Protein AF-0000000074542570 (afdb_homodimer)

Secondary structure (DSSP, 8-state):
-------------------GGGGGGGGGGGGGGGGHHHHHHHHHHHHHHHHHHHHHHHTTTPPB-TT-EETTEE-HHHHHHHHHHTTT----SSHHHHTTSSEE--GGG--TT-EEEE-SSTT--S--EEEEEEEEEETTEEEEEEEETTTEEEEEETTSHHHHHHEEEEEE--/---------------------GGGGGGGGGGGTTSSHHHHHHHHHHHHHHHHHHHHHHTTTPPB-TT-EETTEE-HHHHHHHHHHTTT-PPPSSHHHHTTSSEE--GGG--TT-EEEE-SSTT--S--EEEEEEEEEETTEEEEEEEETTTEEEEEETTSHHHHHHEEEEEE--

Solvent-accessible surface area (backbone atoms only — not comparable to full-atom values): 19676 Å² total; per-residue (Å²): 134,87,83,80,89,71,81,84,89,85,74,92,81,81,84,76,76,86,73,79,79,78,69,78,70,68,71,68,66,68,67,63,66,64,64,64,58,60,62,53,58,57,54,50,42,51,51,50,21,49,54,28,42,52,48,48,58,71,42,48,68,25,39,44,27,89,89,19,77,48,77,89,14,19,22,26,27,32,48,51,33,58,22,37,43,75,72,75,39,88,59,55,70,45,36,54,58,41,71,66,44,65,42,83,46,58,78,89,66,65,46,51,51,23,35,38,32,20,26,92,40,71,86,50,82,57,54,73,38,33,32,37,26,58,41,64,80,48,95,72,44,33,31,26,36,31,35,35,82,65,62,4,21,41,77,43,63,44,66,35,73,48,51,45,51,19,53,70,50,34,28,36,76,113,134,90,70,84,80,84,90,79,81,80,85,77,92,70,87,75,77,84,75,75,79,78,71,76,70,70,68,70,65,68,64,65,70,62,62,66,60,62,64,54,58,57,54,51,40,50,52,50,22,49,53,28,42,52,49,49,60,71,42,50,67,24,40,44,26,90,88,19,76,47,75,90,14,18,21,26,28,30,49,52,34,56,22,38,43,76,71,74,39,86,59,55,69,44,37,54,58,41,72,66,44,67,41,84,46,58,80,90,66,65,47,54,52,23,34,39,32,20,26,91,39,71,85,52,83,55,54,73,40,33,31,36,28,58,42,64,80,48,95,72,44,32,31,26,36,32,34,36,83,66,62,5,22,43,78,43,63,44,65,35,74,47,51,46,50,18,53,71,53,34,27,35,76,115

InterPro domains:
  IPR000064 Endopeptidase, NLPC/P60 domain [PF00877] (61-172)
  IPR000064 Endopeptidase, NLPC/P60 domain [PS51935] (46-174)
  IPR038765 Papain-like cysteine peptidase superfamily [SSF54001] (46-173)
  IPR051202 Peptidase C40 [PTHR47053] (28-174)

pLDDT: mean 81.94, std 27.48, range [24.44, 98.94]

Structure (mmCIF, N/CA/C/O backbone):
data_AF-0000000074542570-model_v1
#
loop_
_entity.id
_entity.type
_entity.pdbx_description
1 polymer Lipoprotein
#
loop_
_atom_site.group_PDB
_atom_site.id
_atom_site.type_symbol
_atom_site.label_atom_id
_atom_site.label_alt_id
_atom_site.label_comp_id
_atom_site.label_asym_id
_atom_site.label_entity_id
_atom_site.label_seq_id
_atom_site.pdbx_PDB_ins_code
_atom_site.Cartn_x
_atom_site.Cartn_y
_atom_site.Cartn_z
_atom_site.occupancy
_atom_site.B_iso_or_equiv
_atom_site.auth_seq_id
_atom_site.auth_comp_id
_atom_site.auth_asym_id
_atom_site.auth_atom_id
_atom_site.pdbx_PDB_model_num
ATOM 1 N N . MET A 1 1 ? 6.461 -130.875 15.969 1 24.83 1 MET A N 1
ATOM 2 C CA . MET A 1 1 ? 7.051 -129.875 16.906 1 24.83 1 MET A CA 1
ATOM 3 C C . MET A 1 1 ? 6.512 -128.5 16.672 1 24.83 1 MET A C 1
ATOM 5 O O . MET A 1 1 ? 6.434 -127.688 17.594 1 24.83 1 MET A O 1
ATOM 9 N N . ARG A 1 2 ? 6.617 -128 15.469 1 29.3 2 ARG A N 1
ATOM 10 C CA . ARG A 1 2 ? 6.898 -126.625 15.227 1 29.3 2 ARG A CA 1
ATOM 11 C C . ARG A 1 2 ? 5.715 -125.75 15.641 1 29.3 2 ARG A C 1
ATOM 13 O O . ARG A 1 2 ? 4.57 -126 15.289 1 29.3 2 ARG A O 1
ATOM 20 N N . TYR A 1 3 ? 6.109 -124.625 16.328 1 28.72 3 TYR A N 1
ATOM 21 C CA . TYR A 1 3 ? 5.73 -123.438 17.125 1 28.72 3 TYR A CA 1
ATOM 22 C C . TYR A 1 3 ? 4.691 -122.625 16.406 1 28.72 3 TYR A C 1
ATOM 24 O O . TYR A 1 3 ? 4.574 -122.688 15.172 1 28.72 3 TYR A O 1
ATOM 32 N N . SER A 1 4 ? 3.934 -121.812 17.188 1 34.59 4 SER A N 1
ATOM 33 C CA . SER A 1 4 ? 2.906 -120.812 17.578 1 34.59 4 SER A CA 1
ATOM 34 C C . SER A 1 4 ? 3.115 -119.5 16.875 1 34.59 4 SER A C 1
ATOM 36 O O . SER A 1 4 ? 4.133 -118.812 17.094 1 34.59 4 SER A O 1
ATOM 38 N N . ARG A 1 5 ? 2.938 -119.375 15.578 1 34.75 5 ARG A N 1
ATOM 39 C CA . ARG A 1 5 ? 2.967 -118.188 14.734 1 34.75 5 ARG A CA 1
ATOM 40 C C . ARG A 1 5 ? 2.227 -117 15.398 1 34.75 5 ARG A C 1
ATOM 42 O O . ARG A 1 5 ? 1.021 -116.812 15.203 1 34.75 5 ARG A O 1
ATOM 49 N N . LEU A 1 6 ? 2.572 -116.812 16.734 1 28.11 6 LEU A N 1
ATOM 50 C CA . LEU A 1 6 ? 1.8 -115.812 17.531 1 28.11 6 LEU A CA 1
ATOM 51 C C . LEU A 1 6 ? 1.72 -114.5 16.812 1 28.11 6 LEU A C 1
ATOM 53 O O . LEU A 1 6 ? 0.628 -113.938 16.625 1 28.11 6 LEU A O 1
ATOM 57 N N . ALA A 1 7 ? 2.486 -113.312 17.344 1 24.44 7 ALA A N 1
ATOM 58 C CA . ALA A 1 7 ? 2.02 -112.125 18.109 1 24.44 7 ALA A CA 1
ATOM 59 C C . ALA A 1 7 ? 1.922 -110.938 17.234 1 24.44 7 ALA A C 1
ATOM 61 O O . ALA A 1 7 ? 0.958 -110.125 17.344 1 24.44 7 ALA A O 1
ATOM 62 N N . ILE A 1 8 ? 3.01 -110.375 16.516 1 25.91 8 ILE A N 1
ATOM 63 C CA . ILE A 1 8 ? 3.477 -109.125 16.969 1 25.91 8 ILE A CA 1
ATOM 64 C C . ILE A 1 8 ? 2.508 -108 16.5 1 25.91 8 ILE A C 1
ATOM 66 O O . ILE A 1 8 ? 2.012 -107.25 17.312 1 25.91 8 ILE A O 1
ATOM 70 N N . LEU A 1 9 ? 3.02 -106.875 15.727 1 25.09 9 LEU A N 1
ATOM 71 C CA . LEU A 1 9 ? 3.336 -105.5 16.078 1 25.09 9 LEU A CA 1
ATOM 72 C C . LEU A 1 9 ? 2.193 -104.562 15.68 1 25.09 9 LEU A C 1
ATOM 74 O O . LEU A 1 9 ? 1.549 -104.75 14.648 1 25.09 9 LEU A O 1
ATOM 78 N N . PHE A 1 10 ? 2.119 -103.25 16.375 1 25.06 10 PHE A N 1
ATOM 79 C CA . PHE A 1 10 ? 1.421 -102.188 17.016 1 25.06 10 PHE A CA 1
ATOM 80 C C . PHE A 1 10 ? 0.895 -101.188 15.984 1 25.06 10 PHE A C 1
ATOM 82 O O . PHE A 1 10 ? 1.071 -101.375 14.781 1 25.06 10 PHE A O 1
ATOM 89 N N . LEU A 1 11 ? 1.344 -99.812 15.992 1 26.08 11 LEU A N 1
ATOM 90 C CA . LEU A 1 11 ? 0.843 -98.5 16.5 1 26.08 11 LEU A CA 1
ATOM 91 C C . LEU A 1 11 ? 0.553 -97.562 15.359 1 26.08 11 LEU A C 1
ATOM 93 O O . LEU A 1 11 ? 0.729 -96.375 15.5 1 26.08 11 LEU A O 1
ATOM 97 N N . PHE A 1 12 ? 0.513 -97.75 14.047 1 31.52 12 PHE A N 1
ATOM 98 C CA . PHE A 1 12 ? 0.724 -96.625 13.188 1 31.52 12 PHE A CA 1
ATOM 99 C C . PHE A 1 12 ? -0.423 -95.625 13.328 1 31.52 12 PHE A C 1
ATOM 101 O O . PHE A 1 12 ? -1.547 -95.875 12.898 1 31.52 12 PHE A O 1
ATOM 108 N N . VAL A 1 13 ? -0.367 -94.625 14.414 1 29.45 13 VAL A N 1
ATOM 109 C CA . VAL A 1 13 ? -1.244 -93.625 14.945 1 29.45 13 VAL A CA 1
ATOM 110 C C . VAL A 1 13 ? -1.603 -92.625 13.844 1 29.45 13 VAL A C 1
ATOM 112 O O . VAL A 1 13 ? -0.92 -92.562 12.812 1 29.45 13 VAL A O 1
ATOM 115 N N . GLY A 1 14 ? -2.246 -91.25 14.203 1 27.89 14 GLY A N 1
ATOM 116 C CA . GLY A 1 14 ? -3.363 -90.375 14.203 1 27.89 14 GLY A CA 1
ATOM 117 C C . GLY A 1 14 ? -3.098 -89.125 13.383 1 27.89 14 GLY A C 1
ATOM 118 O O . GLY A 1 14 ? -3.918 -88.188 13.359 1 27.89 14 GLY A O 1
ATOM 119 N N . LEU A 1 15 ? -1.928 -88.688 12.82 1 31.27 15 LEU A N 1
ATOM 120 C CA . LEU A 1 15 ? -1.595 -87.25 12.891 1 31.27 15 LEU A CA 1
ATOM 121 C C . LEU A 1 15 ? -2.352 -86.5 11.828 1 31.27 15 LEU A C 1
ATOM 123 O O . LEU A 1 15 ? -1.771 -86.062 10.812 1 31.27 15 LEU A O 1
ATOM 127 N N . LEU A 1 16 ? -3.412 -86.75 11.195 1 31.08 16 LEU A N 1
ATOM 128 C CA . LEU A 1 16 ? -3.756 -86.062 9.977 1 31.08 16 LEU A CA 1
ATOM 129 C C . LEU A 1 16 ? -4.254 -84.625 10.289 1 31.08 16 LEU A C 1
ATOM 131 O O . LEU A 1 16 ? -4.82 -83.938 9.422 1 31.08 16 LEU A O 1
ATOM 135 N N . LEU A 1 17 ? -4.309 -84.125 11.602 1 29.36 17 LEU A N 1
ATOM 136 C CA . LEU A 1 17 ? -5.363 -83.125 11.734 1 29.36 17 LEU A CA 1
ATOM 137 C C . LEU A 1 17 ? -5.02 -81.812 10.961 1 29.36 17 LEU A C 1
ATOM 139 O O . LEU A 1 17 ? -5.836 -81.312 10.188 1 29.36 17 LEU A O 1
ATOM 143 N N . SER A 1 18 ? -4.398 -80.688 11.547 1 32.28 18 SER A N 1
ATOM 144 C CA . SER A 1 18 ? -4.938 -79.375 11.883 1 32.28 18 SER A CA 1
ATOM 145 C C . SER A 1 18 ? -4.488 -78.312 10.875 1 32.28 18 SER A C 1
ATOM 147 O O . SER A 1 18 ? -3.514 -77.625 11.117 1 32.28 18 SER A O 1
ATOM 149 N N . CYS A 1 19 ? -4.207 -78.438 9.578 1 29.3 19 CYS A N 1
ATOM 150 C CA . CYS A 1 19 ? -3.402 -77.375 8.93 1 29.3 19 CYS A CA 1
ATOM 151 C C . CYS A 1 19 ? -4.191 -76.125 8.773 1 29.3 19 CYS A C 1
ATOM 153 O O . CYS A 1 19 ? -3.611 -75.062 8.508 1 29.3 19 CYS A O 1
ATOM 155 N N . ARG A 1 20 ? -5.469 -75.938 8.531 1 30.06 20 ARG A N 1
ATOM 156 C CA . ARG A 1 20 ? -5.793 -75 7.457 1 30.06 20 ARG A CA 1
ATOM 157 C C . ARG A 1 20 ? -5.844 -73.562 7.965 1 30.06 20 ARG A C 1
ATOM 159 O O . ARG A 1 20 ? -6.172 -72.688 7.211 1 30.06 20 ARG A O 1
ATOM 166 N N . SER A 1 21 ? -5.82 -73.188 9.258 1 31.92 21 SER A N 1
ATOM 167 C CA . SER A 1 21 ? -6.508 -71.938 9.57 1 31.92 21 SER A CA 1
ATOM 168 C C . SER A 1 21 ? -5.656 -70.75 9.195 1 31.92 21 SER A C 1
ATOM 170 O O . SER A 1 21 ? -5.984 -69.562 9.555 1 31.92 21 SER A O 1
ATOM 172 N N . ALA A 1 22 ? -4.512 -70.625 8.617 1 27.44 22 ALA A N 1
ATOM 173 C CA . ALA A 1 22 ? -3.688 -69.438 8.859 1 27.44 22 ALA A CA 1
ATOM 174 C C . ALA A 1 22 ? -4.137 -68.25 7.988 1 27.44 22 ALA A C 1
ATOM 176 O O . ALA A 1 22 ? -3.455 -67.25 7.914 1 27.44 22 ALA A O 1
ATOM 177 N N . LYS A 1 23 ? -5.277 -68.25 7.266 1 28.47 23 LYS A N 1
ATOM 178 C CA . LYS A 1 23 ? -5.277 -67.312 6.176 1 28.47 23 LYS A CA 1
ATOM 179 C C . LYS A 1 23 ? -5.211 -65.875 6.715 1 28.47 23 LYS A C 1
ATOM 181 O O . LYS A 1 23 ? -4.488 -65 6.18 1 28.47 23 LYS A O 1
ATOM 186 N N . GLN A 1 24 ? -6.18 -65.375 7.344 1 30.94 24 GLN A N 1
ATOM 187 C CA . GLN A 1 24 ? -6.707 -64.062 6.949 1 30.94 24 GLN A CA 1
ATOM 188 C C . GLN A 1 24 ? -5.922 -62.969 7.605 1 30.94 24 GLN A C 1
ATOM 190 O O . GLN A 1 24 ? -6.379 -61.812 7.637 1 30.94 24 GLN A O 1
ATOM 195 N N . LYS A 1 25 ? -4.93 -63.188 8.406 1 30.67 25 LYS A N 1
ATOM 196 C CA . LYS A 1 25 ? -4.566 -62 9.195 1 30.67 25 LYS A CA 1
ATOM 197 C C . LYS A 1 25 ? -3.82 -60.969 8.344 1 30.67 25 LYS A C 1
ATOM 199 O O . LYS A 1 25 ? -3.348 -59.969 8.852 1 30.67 25 LYS A O 1
ATOM 204 N N . ARG A 1 26 ? -3.455 -61.25 7.121 1 31.75 26 ARG A N 1
ATOM 205 C CA . ARG A 1 26 ? -2.418 -60.344 6.625 1 31.75 26 ARG A CA 1
ATOM 206 C C . ARG A 1 26 ? -2.975 -58.938 6.387 1 31.75 26 ARG A C 1
ATOM 208 O O . ARG A 1 26 ? -2.215 -58 6.164 1 31.75 26 ARG A O 1
ATOM 215 N N . ALA A 1 27 ? -4.281 -58.688 6.316 1 34.78 27 ALA A N 1
ATOM 216 C CA . ALA A 1 27 ? -4.656 -57.438 5.645 1 34.78 27 ALA A CA 1
ATOM 217 C C . ALA A 1 27 ? -4.418 -56.25 6.551 1 34.78 27 ALA A C 1
ATOM 219 O O . ALA A 1 27 ? -4.484 -55.094 6.098 1 34.78 27 ALA A O 1
ATOM 220 N N . LYS A 1 28 ? -4.262 -56.469 7.824 1 35.06 28 LYS A N 1
ATOM 221 C CA . LYS A 1 28 ? -4.41 -55.25 8.586 1 35.06 28 LYS A CA 1
ATOM 222 C C . LYS A 1 28 ? -3.133 -54.406 8.531 1 35.06 28 LYS A C 1
ATOM 224 O O . LYS A 1 28 ? -3.09 -53.281 9.055 1 35.06 28 LYS A O 1
ATOM 229 N N . GLU A 1 29 ? -2.029 -55.062 8.172 1 33.38 29 GLU A N 1
ATOM 230 C CA . GLU A 1 29 ? -0.875 -54.219 8.531 1 33.38 29 GLU A CA 1
ATOM 231 C C . GLU A 1 29 ? -0.716 -53.062 7.57 1 33.38 29 GLU A C 1
ATOM 233 O O . GLU A 1 29 ? 0.019 -52.094 7.859 1 33.38 29 GLU A O 1
ATOM 238 N N . ASN A 1 30 ? -1.273 -53.219 6.375 1 33.16 30 ASN A N 1
ATOM 239 C CA . ASN A 1 30 ? -0.771 -52.219 5.426 1 33.16 30 ASN A CA 1
ATOM 240 C C . ASN A 1 30 ? -1.368 -50.844 5.688 1 33.16 30 ASN A C 1
ATOM 242 O O . ASN A 1 30 ? -1.052 -49.875 4.984 1 33.16 30 ASN A O 1
ATOM 246 N N . ASN A 1 31 ? -2.469 -50.781 6.469 1 36.09 31 ASN A N 1
ATOM 247 C CA . ASN A 1 31 ? -3.094 -49.469 6.434 1 36.09 31 ASN A CA 1
ATOM 248 C C . ASN A 1 31 ? -2.311 -48.469 7.262 1 36.09 31 ASN A C 1
ATOM 250 O O . ASN A 1 31 ? -2.734 -47.312 7.406 1 36.09 31 ASN A O 1
ATOM 254 N N . LYS A 1 32 ? -1.337 -48.938 8.086 1 36.47 32 LYS A N 1
ATOM 255 C CA . LYS A 1 32 ? -0.735 -47.906 8.93 1 36.47 32 LYS A CA 1
ATOM 256 C C . LYS A 1 32 ? 0.211 -47 8.133 1 36.47 32 LYS A C 1
ATOM 258 O O . LYS A 1 32 ? 0.717 -46.031 8.648 1 36.47 32 LYS A O 1
ATOM 263 N N . GLN A 1 33 ? 0.752 -47.562 7.031 1 38.91 33 GLN A N 1
ATOM 264 C CA . GLN A 1 33 ? 1.784 -46.688 6.457 1 38.91 33 GLN A CA 1
ATOM 265 C C . GLN A 1 33 ? 1.173 -45.438 5.824 1 38.91 33 GLN A C 1
ATOM 267 O O . GLN A 1 33 ? 1.896 -44.562 5.391 1 38.91 33 GLN A O 1
ATOM 272 N N . LEU A 1 34 ? -0.113 -45.469 5.566 1 38.34 34 LEU A N 1
ATOM 273 C CA . LEU A 1 34 ? -0.615 -44.344 4.797 1 38.34 34 LEU A CA 1
ATOM 274 C C . LEU A 1 34 ? -0.706 -43.094 5.672 1 38.34 34 LEU A C 1
ATOM 276 O O . LEU A 1 34 ? -0.952 -42 5.168 1 38.34 34 LEU A O 1
ATOM 280 N N . LYS A 1 35 ? -0.72 -43.281 6.938 1 40.94 35 LYS A N 1
ATOM 281 C CA . LYS A 1 35 ? -1.035 -42.062 7.691 1 40.94 35 LYS A CA 1
ATOM 282 C C . LYS A 1 35 ? 0.183 -41.156 7.797 1 40.94 35 LYS A C 1
ATOM 284 O O . LYS A 1 35 ? 0.074 -40.031 8.258 1 40.94 35 LYS A O 1
ATOM 289 N N . THR A 1 36 ? 1.409 -41.688 7.707 1 40.81 36 THR A N 1
ATOM 290 C CA . THR A 1 36 ? 2.516 -40.781 8.016 1 40.81 36 THR A CA 1
ATOM 291 C C . THR A 1 36 ? 2.826 -39.875 6.82 1 40.81 36 THR A C 1
ATOM 293 O O . THR A 1 36 ? 3.588 -38.938 6.945 1 40.81 36 THR A O 1
ATOM 296 N N . VAL A 1 37 ? 2.469 -40.281 5.559 1 40.06 37 VAL A N 1
ATOM 297 C CA . VAL A 1 37 ? 2.916 -39.469 4.422 1 40.06 37 VAL A CA 1
ATOM 298 C C . VAL A 1 37 ? 2.119 -38.188 4.359 1 40.06 37 VAL A C 1
ATOM 300 O O . VAL A 1 37 ? 2.484 -37.25 3.629 1 40.06 37 VAL A O 1
ATOM 303 N N . THR A 1 38 ? 0.878 -38.188 4.848 1 40.12 38 THR A N 1
ATOM 304 C CA . THR A 1 38 ? 0.097 -37 4.543 1 40.12 38 THR A CA 1
ATOM 305 C C . THR A 1 38 ? 0.593 -35.812 5.352 1 40.12 38 THR A C 1
ATOM 307 O O . THR A 1 38 ? 0.478 -34.656 4.91 1 40.12 38 THR A O 1
ATOM 310 N N . LYS A 1 39 ? 1.044 -36.094 6.539 1 46.06 39 LYS A N 1
ATOM 311 C CA . LYS A 1 39 ? 1.449 -34.938 7.363 1 46.06 39 LYS A CA 1
ATOM 312 C C . LYS A 1 39 ? 2.74 -34.312 6.844 1 46.06 39 LYS A C 1
ATOM 314 O O . LYS A 1 39 ? 2.982 -33.125 7.039 1 46.06 39 LYS A O 1
ATOM 319 N N . GLY A 1 40 ? 3.564 -35.031 6.18 1 44.69 40 GLY A N 1
ATOM 320 C CA . GLY A 1 40 ? 4.848 -34.562 5.676 1 44.69 40 GLY A CA 1
ATOM 321 C C . GLY A 1 40 ? 4.723 -33.562 4.543 1 44.69 40 GLY A C 1
ATOM 322 O O . GLY A 1 40 ? 5.5 -32.625 4.457 1 44.69 40 GLY A O 1
ATOM 323 N N . ASN A 1 41 ? 3.744 -33.781 3.551 1 51.62 41 ASN A N 1
ATOM 324 C CA . ASN A 1 41 ? 3.631 -32.938 2.369 1 51.62 41 ASN A CA 1
ATOM 325 C C . ASN A 1 41 ? 3.123 -31.531 2.725 1 51.62 41 ASN A C 1
ATOM 327 O O . ASN A 1 41 ? 3.545 -30.547 2.125 1 51.62 41 ASN A O 1
ATOM 331 N N . ASN A 1 42 ? 2.297 -31.422 3.852 1 61.72 42 ASN A N 1
ATOM 332 C CA . ASN A 1 42 ? 1.79 -30.109 4.242 1 61.72 42 ASN A CA 1
ATOM 333 C C . ASN A 1 42 ? 2.879 -29.25 4.891 1 61.72 42 ASN A C 1
ATOM 335 O O . ASN A 1 42 ? 2.965 -28.062 4.637 1 61.72 42 ASN A O 1
ATOM 339 N N . HIS A 1 43 ? 3.756 -29.891 5.684 1 69.44 43 HIS A N 1
ATOM 340 C CA . HIS A 1 43 ? 4.848 -29.156 6.324 1 69.44 43 HIS A CA 1
ATOM 341 C C . HIS A 1 43 ? 5.836 -28.641 5.289 1 69.44 43 HIS A C 1
ATOM 343 O O . HIS A 1 43 ? 6.309 -27.5 5.398 1 69.44 43 HIS A O 1
ATOM 349 N N . GLU A 1 44 ? 6.113 -29.484 4.285 1 73.88 44 GLU A N 1
ATOM 350 C CA . GLU A 1 44 ? 7.051 -29.078 3.244 1 73.88 44 GLU A CA 1
ATOM 351 C C . GLU A 1 44 ? 6.496 -27.906 2.432 1 73.88 44 GLU A C 1
ATOM 353 O O . GLU A 1 44 ? 7.23 -26.969 2.105 1 73.88 44 GLU A O 1
ATOM 358 N N . SER A 1 45 ? 5.25 -27.969 2.209 1 81.94 45 SER A N 1
ATOM 359 C CA . SER A 1 45 ? 4.617 -26.906 1.435 1 81.94 45 SER A CA 1
ATOM 360 C C . SER A 1 45 ? 4.629 -25.578 2.197 1 81.94 45 SER A C 1
ATOM 362 O O . SER A 1 45 ? 4.867 -24.531 1.611 1 81.94 45 SER A O 1
ATOM 364 N N . THR A 1 46 ? 4.531 -25.75 3.479 1 87.94 46 THR A N 1
ATOM 365 C CA . THR A 1 46 ? 4.543 -24.547 4.305 1 87.94 46 THR A CA 1
ATOM 366 C C . THR A 1 46 ? 5.945 -23.938 4.355 1 87.94 46 THR A C 1
ATOM 368 O O . THR A 1 46 ? 6.102 -22.719 4.301 1 87.94 46 THR A O 1
ATOM 371 N N . GLU A 1 47 ? 6.898 -24.812 4.352 1 92.69 47 GLU A N 1
ATOM 372 C CA . GLU A 1 47 ? 8.281 -24.328 4.371 1 92.69 47 GLU A CA 1
ATOM 373 C C . GLU A 1 47 ? 8.648 -23.656 3.053 1 92.69 47 GLU A C 1
ATOM 375 O O . GLU A 1 47 ? 9.305 -22.609 3.045 1 92.69 47 GLU A O 1
ATOM 380 N N . LYS A 1 48 ? 8.266 -24.281 1.973 1 96.69 48 LYS A N 1
ATOM 381 C CA . LYS A 1 48 ? 8.523 -23.688 0.667 1 96.69 48 LYS A CA 1
ATOM 382 C C . LYS A 1 48 ? 7.805 -22.344 0.523 1 96.69 48 LYS A C 1
ATOM 384 O O . LYS A 1 48 ? 8.375 -21.391 0.006 1 96.69 48 LYS A O 1
ATOM 389 N N . ALA A 1 49 ? 6.594 -22.281 1.007 1 98.25 49 ALA A N 1
ATOM 390 C CA . ALA A 1 49 ? 5.836 -21.047 0.962 1 98.25 49 ALA A CA 1
ATOM 391 C C . ALA A 1 49 ? 6.551 -19.938 1.731 1 98.25 49 ALA A C 1
ATOM 393 O O . ALA A 1 49 ? 6.645 -18.797 1.258 1 98.25 49 ALA A O 1
ATOM 394 N N . ASP A 1 50 ? 7.078 -20.266 2.844 1 98.06 50 ASP A N 1
ATOM 395 C CA . ASP A 1 50 ? 7.777 -19.281 3.672 1 98.06 50 ASP A CA 1
ATOM 396 C C . ASP A 1 50 ? 9.016 -18.734 2.953 1 98.06 50 ASP A C 1
ATOM 398 O O . ASP A 1 50 ? 9.289 -17.547 3.008 1 98.06 50 ASP A O 1
ATOM 402 N N . LYS A 1 51 ? 9.711 -19.641 2.307 1 98.38 51 LYS A N 1
ATOM 403 C CA . LYS A 1 51 ? 10.906 -19.219 1.576 1 98.38 51 LYS A CA 1
ATOM 404 C C . LYS A 1 51 ? 10.547 -18.281 0.43 1 98.38 51 LYS A C 1
ATOM 406 O O . LYS A 1 51 ? 11.203 -17.25 0.226 1 98.38 51 LYS A O 1
ATOM 411 N N . VAL A 1 52 ? 9.5 -18.641 -0.285 1 98.88 52 VAL A N 1
ATOM 412 C CA . VAL A 1 52 ? 9.039 -17.844 -1.417 1 98.88 52 VAL A CA 1
ATOM 413 C C . VAL A 1 52 ? 8.594 -16.469 -0.931 1 98.88 52 VAL A C 1
ATOM 415 O O . VAL A 1 52 ? 8.953 -15.438 -1.518 1 98.88 52 VAL A O 1
ATOM 418 N N . ILE A 1 53 ? 7.859 -16.438 0.125 1 98.88 53 ILE A N 1
ATOM 419 C CA . ILE A 1 53 ? 7.32 -15.188 0.668 1 98.88 53 ILE A CA 1
ATOM 420 C C . ILE A 1 53 ? 8.461 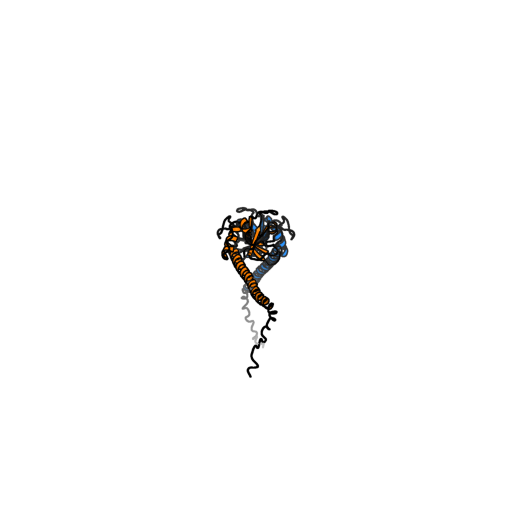-14.336 1.229 1 98.88 53 ILE A C 1
ATOM 422 O O . ILE A 1 53 ? 8.477 -13.117 1.051 1 98.88 53 ILE A O 1
ATOM 426 N N . THR A 1 54 ? 9.398 -14.969 1.907 1 98.75 54 THR A N 1
ATOM 427 C CA . THR A 1 54 ? 10.562 -14.258 2.424 1 98.75 54 THR A CA 1
ATOM 428 C C . THR A 1 54 ? 11.344 -13.602 1.288 1 98.75 54 THR A C 1
ATOM 430 O O . THR A 1 54 ? 11.75 -12.438 1.399 1 98.75 54 THR A O 1
ATOM 433 N N . GLU A 1 55 ? 11.516 -14.328 0.23 1 98.75 55 GLU A N 1
ATOM 434 C CA . GLU A 1 55 ? 12.188 -13.766 -0.938 1 98.75 55 GLU A CA 1
ATOM 435 C C . GLU A 1 55 ? 11.398 -12.578 -1.5 1 98.75 55 GLU A C 1
ATOM 437 O O . GLU A 1 55 ? 11.977 -11.531 -1.794 1 98.75 55 GLU A O 1
ATOM 442 N N . ALA A 1 56 ? 10.117 -12.727 -1.659 1 98.94 56 ALA A N 1
ATOM 443 C CA . ALA A 1 56 ? 9.281 -11.641 -2.172 1 98.94 56 ALA A CA 1
ATOM 444 C C . ALA A 1 56 ? 9.414 -10.391 -1.304 1 98.94 56 ALA A C 1
ATOM 446 O O . ALA A 1 56 ? 9.539 -9.281 -1.821 1 98.94 56 ALA A O 1
ATOM 447 N N . ARG A 1 57 ? 9.383 -10.57 -0.024 1 98.56 57 ARG A N 1
ATOM 448 C CA . ARG A 1 57 ? 9.469 -9.445 0.901 1 98.56 57 ARG A CA 1
ATOM 449 C C . ARG A 1 57 ? 10.82 -8.75 0.791 1 98.56 57 ARG A C 1
ATOM 451 O O . ARG A 1 57 ? 10.922 -7.539 0.974 1 98.56 57 ARG A O 1
ATOM 458 N N . SER A 1 58 ? 11.836 -9.508 0.423 1 98.56 58 SER A N 1
ATOM 459 C CA . SER A 1 58 ? 13.164 -8.906 0.28 1 98.56 58 SER A CA 1
ATOM 460 C C . SER A 1 58 ? 13.195 -7.918 -0.882 1 98.56 58 SER A C 1
ATOM 462 O O . SER A 1 58 ? 14.102 -7.082 -0.966 1 98.56 58 SER A O 1
ATOM 464 N N . TYR A 1 59 ? 12.219 -8.008 -1.778 1 98.38 59 TYR A N 1
ATOM 465 C CA . TYR A 1 59 ? 12.188 -7.137 -2.951 1 98.38 59 TYR A CA 1
ATOM 466 C C . TYR A 1 59 ? 11.328 -5.906 -2.699 1 98.38 59 TYR A C 1
ATOM 468 O O . TYR A 1 59 ? 11.234 -5.02 -3.551 1 98.38 59 TYR A O 1
ATOM 476 N N . ILE A 1 60 ? 10.609 -5.852 -1.577 1 97.44 60 ILE A N 1
ATOM 477 C CA . ILE A 1 60 ? 9.766 -4.695 -1.299 1 97.44 60 ILE A CA 1
ATOM 478 C C . ILE A 1 60 ? 10.586 -3.414 -1.393 1 97.44 60 ILE A C 1
ATOM 480 O O . ILE A 1 60 ? 11.688 -3.334 -0.84 1 97.44 60 ILE A O 1
ATOM 484 N N . GLY A 1 61 ? 10.125 -2.475 -2.137 1 95.25 61 GLY A N 1
ATOM 485 C CA . GLY A 1 61 ? 10.836 -1.228 -2.371 1 95.25 61 GLY A CA 1
ATOM 486 C C . GLY A 1 61 ? 11.484 -1.161 -3.74 1 95.25 61 GLY A C 1
ATOM 487 O O . GLY A 1 61 ? 11.859 -0.081 -4.207 1 95.25 61 GLY A O 1
ATOM 488 N N . THR A 1 62 ? 11.695 -2.303 -4.402 1 97.62 62 THR A N 1
ATOM 489 C CA . THR A 1 62 ? 12.242 -2.342 -5.754 1 97.62 62 THR A CA 1
ATOM 490 C C . THR A 1 62 ? 11.305 -1.652 -6.738 1 97.62 62 THR A C 1
ATOM 492 O O . THR A 1 62 ? 10.102 -1.917 -6.746 1 97.62 62 THR A O 1
ATOM 495 N N . PRO A 1 63 ? 11.859 -0.758 -7.59 1 97.25 63 PRO A N 1
ATOM 496 C CA . PRO A 1 63 ? 10.984 -0.07 -8.539 1 97.25 63 PRO A CA 1
ATOM 497 C C . PRO A 1 63 ? 10.438 -1.001 -9.617 1 97.25 63 PRO A C 1
ATOM 499 O O . PRO A 1 63 ? 11.016 -2.061 -9.875 1 97.25 63 PRO A O 1
ATOM 502 N N . TYR A 1 64 ? 9.328 -0.542 -10.203 1 98.25 64 TYR A N 1
ATOM 503 C CA . TYR A 1 64 ? 8.766 -1.268 -11.336 1 98.25 64 TYR A CA 1
ATOM 504 C C . TYR A 1 64 ? 9.617 -1.059 -12.586 1 98.25 64 TYR A C 1
ATOM 506 O O . TYR A 1 64 ? 10.078 0.053 -12.852 1 98.25 64 TYR A O 1
ATOM 514 N N . LYS A 1 65 ? 9.789 -2.115 -13.367 1 98.38 65 LYS A N 1
ATOM 515 C CA . LYS A 1 65 ? 10.367 -2.088 -14.711 1 98.38 65 LYS A CA 1
ATOM 516 C C . LYS A 1 65 ? 9.797 -3.201 -15.578 1 98.38 65 LYS A C 1
ATOM 518 O O . LYS A 1 65 ? 9.906 -4.383 -15.242 1 98.38 65 LYS A O 1
ATOM 523 N N . PHE A 1 66 ? 9.156 -2.801 -16.719 1 98.31 66 PHE A N 1
ATOM 524 C CA . 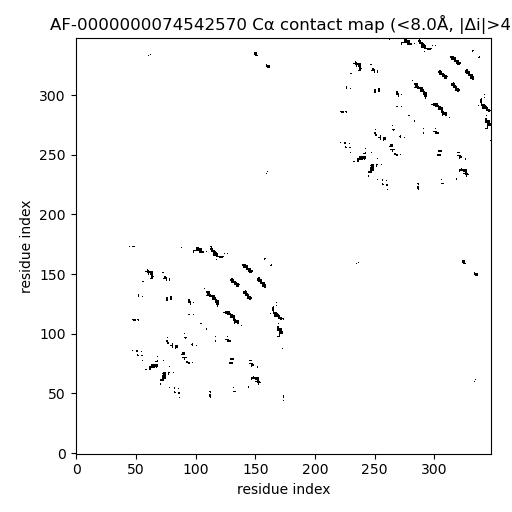PHE A 1 66 ? 8.617 -3.797 -17.625 1 98.31 66 PHE A CA 1
ATOM 525 C C . PHE A 1 66 ? 9.703 -4.766 -18.078 1 98.31 66 PHE A C 1
ATOM 527 O O . PHE A 1 66 ? 10.758 -4.34 -18.562 1 98.31 66 PHE A O 1
ATOM 534 N N . GLY A 1 67 ? 9.5 -5.969 -17.875 1 97.88 67 GLY A N 1
ATOM 535 C CA . GLY A 1 67 ? 10.438 -6.996 -18.297 1 97.88 67 GLY A CA 1
ATOM 536 C C . GLY A 1 67 ? 11.594 -7.18 -17.344 1 97.88 67 GLY A C 1
ATOM 537 O O . GLY A 1 67 ? 12.461 -8.031 -17.562 1 97.88 67 GLY A O 1
ATOM 538 N N . GLY A 1 68 ? 11.609 -6.387 -16.234 1 98.31 68 GLY A N 1
ATOM 539 C CA . GLY A 1 68 ? 12.719 -6.438 -15.297 1 98.31 68 GLY A CA 1
ATOM 540 C C . GLY A 1 68 ? 12.664 -7.645 -14.375 1 98.31 68 GLY A C 1
ATOM 541 O O . GLY A 1 68 ? 11.586 -8.109 -14.023 1 98.31 68 GLY A O 1
ATOM 542 N N . THR A 1 69 ? 13.867 -8.133 -14 1 98.06 69 THR A N 1
ATOM 543 C CA . THR A 1 69 ? 13.992 -9.281 -13.109 1 98.06 69 THR A CA 1
ATOM 544 C C . THR A 1 69 ? 15.156 -9.094 -12.148 1 98.06 69 THR A C 1
ATOM 546 O O . THR A 1 69 ? 15.883 -10.047 -11.852 1 98.06 69 THR A O 1
ATOM 549 N N . SER A 1 70 ? 15.305 -7.84 -11.75 1 97.62 70 SER A N 1
ATOM 550 C CA . SER A 1 70 ? 16.375 -7.539 -10.805 1 97.62 70 SER A CA 1
ATOM 551 C C . SER A 1 70 ? 15.953 -6.453 -9.82 1 97.62 70 SER A C 1
ATOM 553 O O . SER A 1 70 ? 14.867 -5.879 -9.945 1 97.62 70 SER A O 1
ATOM 555 N N . ARG A 1 71 ? 16.844 -6.168 -8.922 1 97.19 71 ARG A N 1
ATOM 556 C CA . ARG A 1 71 ? 16.547 -5.168 -7.898 1 97.19 71 ARG A CA 1
ATOM 557 C C . ARG A 1 71 ? 16.609 -3.76 -8.484 1 97.19 71 ARG A C 1
ATOM 559 O O . ARG A 1 71 ? 16.156 -2.803 -7.852 1 97.19 71 ARG A O 1
ATOM 566 N N . ALA A 1 72 ? 17.203 -3.604 -9.68 1 97.56 72 ALA A N 1
ATOM 567 C CA . ALA A 1 72 ? 17.172 -2.314 -10.359 1 97.56 72 ALA A CA 1
ATOM 568 C C . ALA A 1 72 ? 15.758 -1.984 -10.844 1 97.56 72 ALA A C 1
ATOM 570 O O . ALA A 1 72 ? 15.461 -0.831 -11.156 1 97.56 72 ALA A O 1
ATOM 571 N N . GLY A 1 73 ? 14.945 -2.979 -11 1 98.31 73 GLY A N 1
ATOM 572 C CA . GLY A 1 73 ? 13.562 -2.889 -11.422 1 98.31 73 GLY A CA 1
ATOM 573 C C . GLY A 1 73 ? 12.984 -4.227 -11.852 1 98.31 73 GLY A C 1
ATOM 574 O O . GLY A 1 73 ? 13.68 -5.051 -12.438 1 98.31 73 GLY A O 1
ATOM 575 N N . MET A 1 74 ? 11.672 -4.422 -11.57 1 98.69 74 MET A N 1
ATOM 576 C CA . MET A 1 74 ? 11.07 -5.688 -11.969 1 98.69 74 MET A CA 1
ATOM 577 C C . MET A 1 74 ? 9.57 -5.527 -12.188 1 98.69 74 MET A C 1
ATOM 579 O O . MET A 1 74 ? 8.945 -4.641 -11.602 1 98.69 74 MET A O 1
ATOM 583 N N . ASP A 1 75 ? 9.008 -6.391 -13.016 1 98.81 75 ASP A N 1
ATOM 584 C CA . ASP A 1 75 ? 7.566 -6.391 -13.219 1 98.81 75 ASP A CA 1
ATOM 585 C C . ASP A 1 75 ? 6.902 -7.516 -12.43 1 98.81 75 ASP A C 1
ATOM 587 O O . ASP A 1 75 ? 7.559 -8.203 -11.648 1 98.81 75 ASP A O 1
ATOM 591 N N . CYS A 1 76 ? 5.602 -7.676 -12.508 1 98.75 76 CYS A N 1
ATOM 592 C CA . CYS A 1 76 ? 4.84 -8.586 -11.656 1 98.75 76 CYS A CA 1
ATOM 593 C C . CYS A 1 76 ? 5.254 -10.031 -11.891 1 98.75 76 CYS A C 1
ATOM 595 O O . CYS A 1 76 ? 5.484 -10.773 -10.945 1 98.75 76 CYS A O 1
ATOM 597 N N . SER A 1 77 ? 5.305 -10.406 -13.219 1 98.88 77 SER A N 1
ATOM 598 C CA . SER A 1 77 ? 5.66 -11.781 -13.523 1 98.88 77 SER A CA 1
ATOM 599 C C . SER A 1 77 ? 7.137 -12.047 -13.234 1 98.88 77 SER A C 1
ATOM 601 O O . SER A 1 77 ? 7.512 -13.172 -12.883 1 98.88 77 SER A O 1
ATOM 603 N N . GLY A 1 78 ? 8.008 -11.031 -13.43 1 98.88 78 GLY A N 1
ATOM 604 C CA . GLY A 1 78 ? 9.398 -11.156 -13.031 1 98.88 78 GLY A CA 1
ATOM 605 C C . GLY A 1 78 ? 9.578 -11.438 -11.555 1 98.88 78 GLY A C 1
ATOM 606 O O . GLY A 1 78 ? 10.422 -12.258 -11.172 1 98.88 78 GLY A O 1
ATOM 607 N N . LEU A 1 79 ? 8.828 -10.805 -10.719 1 98.94 79 LEU A N 1
ATOM 608 C CA . LEU A 1 79 ? 8.852 -11.062 -9.281 1 98.94 79 LEU A CA 1
ATOM 609 C C . LEU A 1 79 ? 8.477 -12.508 -8.977 1 98.94 79 LEU A C 1
ATOM 611 O O . LEU A 1 79 ? 9.156 -13.18 -8.188 1 98.94 79 LEU A O 1
ATOM 615 N N . MET A 1 80 ? 7.406 -13.016 -9.633 1 98.94 80 MET A N 1
ATOM 616 C CA . MET A 1 80 ? 6.996 -14.406 -9.422 1 98.94 80 MET A CA 1
ATOM 617 C C . MET A 1 80 ? 8.117 -15.367 -9.812 1 98.94 80 MET A C 1
ATOM 619 O O . MET A 1 80 ? 8.414 -16.312 -9.078 1 98.94 80 MET A O 1
ATOM 623 N N . LEU A 1 81 ? 8.656 -15.07 -10.961 1 98.62 81 LEU A N 1
ATOM 624 C CA . LEU A 1 81 ? 9.734 -15.906 -11.484 1 98.62 81 LEU A CA 1
ATOM 625 C C . LEU A 1 81 ? 10.859 -16.031 -10.461 1 98.62 81 LEU A C 1
ATOM 627 O O . LEU A 1 81 ? 11.266 -17.156 -10.117 1 98.62 81 LEU A O 1
ATOM 631 N N . LEU A 1 82 ? 11.344 -14.984 -9.945 1 98.56 82 LEU A N 1
ATOM 632 C CA . LEU A 1 82 ? 12.469 -14.969 -9.023 1 98.56 82 LEU A CA 1
ATOM 633 C C . LEU A 1 82 ? 12.094 -15.633 -7.703 1 98.56 82 LEU A C 1
ATOM 635 O O . LEU A 1 82 ? 12.891 -16.391 -7.137 1 98.56 82 LEU A O 1
ATOM 639 N N . CYS A 1 83 ? 10.93 -15.367 -7.211 1 98.81 83 CYS A N 1
ATOM 640 C CA . CYS A 1 83 ? 10.5 -15.906 -5.926 1 98.81 83 CYS A CA 1
ATOM 641 C C . CYS A 1 83 ? 10.414 -17.422 -5.973 1 98.81 83 CYS A C 1
ATOM 643 O O . CYS A 1 83 ? 10.914 -18.109 -5.078 1 98.81 83 CYS A O 1
ATOM 645 N N . PHE A 1 84 ? 9.836 -17.953 -6.988 1 98.81 84 PHE A N 1
ATOM 646 C CA . PHE A 1 84 ? 9.594 -19.391 -7.031 1 98.81 84 PHE A CA 1
ATOM 647 C C . PHE A 1 84 ? 10.867 -20.125 -7.418 1 98.81 84 PHE A C 1
ATOM 649 O O . PHE A 1 84 ? 11.039 -21.297 -7.07 1 98.81 84 PHE A O 1
ATOM 656 N N . LYS A 1 85 ? 11.766 -19.484 -8.109 1 98.31 85 LYS A N 1
ATOM 657 C CA . LYS A 1 85 ? 13.062 -20.094 -8.406 1 98.31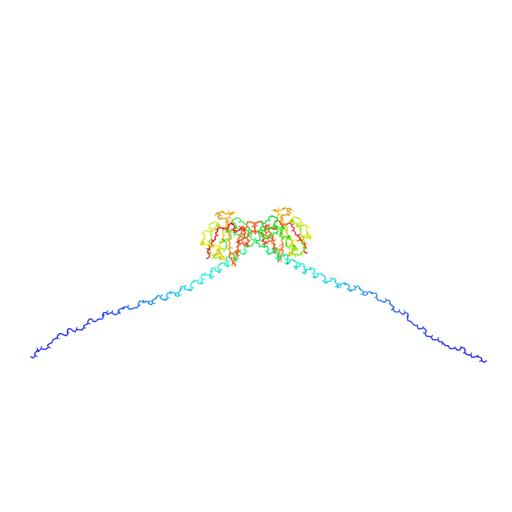 85 LYS A CA 1
ATOM 658 C C . LYS A 1 85 ? 13.797 -20.469 -7.121 1 98.31 85 LYS A C 1
ATOM 660 O O . LYS A 1 85 ? 14.555 -21.453 -7.102 1 98.31 85 LYS A O 1
ATOM 665 N N . GLU A 1 86 ? 13.547 -19.766 -6.074 1 97.5 86 GLU A N 1
ATOM 666 C CA . GLU A 1 86 ? 14.203 -20 -4.793 1 97.5 86 GLU A CA 1
ATOM 667 C C . GLU A 1 86 ? 13.891 -21.406 -4.27 1 97.5 86 GLU A C 1
ATOM 669 O O . GLU A 1 86 ? 14.648 -21.953 -3.457 1 97.5 86 GLU A O 1
ATOM 674 N N . VAL A 1 87 ? 12.828 -21.969 -4.691 1 98.19 87 VAL A N 1
ATOM 675 C CA . VAL A 1 87 ? 12.453 -23.312 -4.246 1 98.19 87 VAL A CA 1
ATOM 676 C C . VAL A 1 87 ? 12.484 -24.281 -5.43 1 98.19 87 VAL A C 1
ATOM 678 O O . VAL A 1 87 ? 11.75 -25.266 -5.445 1 98.19 87 VAL A O 1
ATOM 681 N N . ASN A 1 88 ? 13.164 -23.906 -6.43 1 97.88 88 ASN A N 1
ATOM 682 C CA . ASN A 1 88 ? 13.469 -24.734 -7.598 1 97.88 88 ASN A CA 1
ATOM 683 C C . ASN A 1 88 ? 12.227 -24.969 -8.445 1 97.88 88 ASN A C 1
ATOM 685 O O . ASN A 1 88 ? 12.062 -26.047 -9.031 1 97.88 88 ASN A O 1
ATOM 689 N N . ILE A 1 89 ? 11.305 -24.047 -8.492 1 98.38 89 ILE A N 1
ATOM 690 C CA . ILE A 1 89 ? 10.156 -24.078 -9.391 1 98.38 89 ILE A CA 1
ATOM 691 C C . ILE A 1 89 ? 10.359 -23.047 -10.508 1 98.38 89 ILE A C 1
ATOM 693 O O . ILE A 1 89 ? 10.602 -21.875 -10.25 1 98.38 89 ILE A O 1
ATOM 697 N N . GLN A 1 90 ? 10.273 -23.547 -11.688 1 98.12 90 GLN A N 1
ATOM 698 C CA . GLN A 1 90 ? 10.43 -22.688 -12.859 1 98.12 90 GLN A CA 1
ATOM 699 C C . GLN A 1 90 ? 9.078 -22.25 -13.406 1 98.12 90 GLN A C 1
ATOM 701 O O . GLN A 1 90 ? 8.258 -23.094 -13.797 1 98.12 90 GLN A O 1
ATOM 706 N N . LEU A 1 91 ? 8.844 -21.016 -13.484 1 98.69 91 LEU A N 1
ATOM 707 C CA . LEU A 1 91 ? 7.625 -20.453 -14.047 1 98.69 91 LEU A CA 1
ATOM 708 C C . LEU A 1 91 ? 7.887 -19.859 -15.43 1 98.69 91 LEU A C 1
ATOM 710 O O . LEU A 1 91 ? 9.016 -19.453 -15.727 1 98.69 91 LEU A O 1
ATOM 714 N N . PRO A 1 92 ? 6.828 -19.828 -16.25 1 98.38 92 PRO A N 1
ATOM 715 C CA . PRO A 1 92 ? 6.977 -19.047 -17.484 1 98.38 92 PRO A CA 1
ATOM 716 C C . PRO A 1 92 ? 7.164 -17.562 -17.234 1 98.38 92 PRO A C 1
ATOM 718 O O . PRO A 1 92 ? 6.906 -17.078 -16.125 1 98.38 92 PRO A O 1
ATOM 721 N N . ARG A 1 93 ? 7.488 -16.828 -18.188 1 98.12 93 ARG A N 1
ATOM 722 C CA . ARG A 1 93 ? 7.926 -15.438 -18.016 1 98.12 93 ARG A CA 1
ATOM 723 C C . ARG A 1 93 ? 6.734 -14.508 -17.859 1 98.12 93 ARG A C 1
ATOM 725 O O . ARG A 1 93 ? 6.797 -13.531 -17.094 1 98.12 93 ARG A O 1
ATOM 732 N N . THR A 1 94 ? 5.641 -14.836 -18.562 1 98.5 94 THR A N 1
ATOM 733 C CA . THR A 1 94 ? 4.555 -13.859 -18.578 1 98.5 94 THR A CA 1
ATOM 734 C C . THR A 1 94 ? 3.482 -14.227 -17.562 1 98.5 94 THR A C 1
ATOM 736 O O . THR A 1 94 ? 3.23 -15.414 -17.312 1 98.5 94 THR A O 1
ATOM 739 N N . SER A 1 95 ? 2.84 -13.227 -17.078 1 98.75 95 SER A N 1
ATOM 740 C CA . SER A 1 95 ? 1.764 -13.477 -16.125 1 98.75 95 SER A CA 1
ATOM 741 C C . SER A 1 95 ? 0.644 -14.297 -16.75 1 98.75 95 SER A C 1
ATOM 743 O O . SER A 1 95 ? 0.03 -15.133 -16.094 1 98.75 95 SER A O 1
ATOM 745 N N . ALA A 1 96 ? 0.359 -14.062 -18 1 98.69 96 ALA A N 1
ATOM 746 C CA . ALA A 1 96 ? -0.647 -14.852 -18.719 1 98.69 96 ALA A CA 1
ATOM 747 C C . ALA A 1 96 ? -0.301 -16.328 -18.688 1 98.69 96 ALA A C 1
ATOM 749 O O . ALA A 1 96 ? -1.149 -17.172 -18.359 1 98.69 96 ALA A O 1
ATOM 750 N N . GLU A 1 97 ? 0.893 -16.641 -18.984 1 98.75 97 GLU A N 1
ATOM 751 C CA . GLU A 1 97 ? 1.325 -18.031 -18.969 1 98.75 97 GLU A CA 1
ATOM 752 C C . GLU A 1 97 ? 1.395 -18.594 -17.547 1 98.75 97 GLU A C 1
ATOM 754 O O . GLU A 1 97 ? 1.029 -19.734 -17.312 1 98.75 97 GLU A O 1
ATOM 759 N N . GLN A 1 98 ? 1.848 -17.766 -16.625 1 98.88 98 GLN A N 1
ATOM 760 C CA . GLN A 1 98 ? 1.923 -18.172 -15.219 1 98.88 98 GLN A CA 1
ATOM 761 C C . GLN A 1 98 ? 0.543 -18.531 -14.68 1 98.88 98 GLN A C 1
ATOM 763 O O . GLN A 1 98 ? 0.415 -19.438 -13.836 1 98.88 98 GLN A O 1
ATOM 768 N N . SER A 1 99 ? -0.421 -17.906 -15.195 1 98.88 99 SER A N 1
ATOM 769 C CA . SER A 1 99 ? -1.779 -18.094 -14.695 1 98.88 99 SER A CA 1
ATOM 770 C C . SER A 1 99 ? -2.334 -19.453 -15.117 1 98.88 99 SER A C 1
ATOM 772 O O . SER A 1 99 ? -3.43 -19.844 -14.703 1 98.88 99 SER A O 1
ATOM 774 N N . ASN A 1 100 ? -1.577 -20.219 -15.836 1 98.5 100 ASN A N 1
ATOM 775 C CA . ASN A 1 100 ? -1.982 -21.562 -16.25 1 98.5 100 ASN A CA 1
ATOM 776 C C . ASN A 1 100 ? -1.129 -22.625 -15.586 1 98.5 100 ASN A C 1
ATOM 778 O O . ASN A 1 100 ? -1.331 -23.828 -15.812 1 98.5 100 ASN A O 1
ATOM 782 N N . ALA A 1 101 ? -0.254 -22.234 -14.805 1 98.56 101 ALA A N 1
ATOM 783 C CA . ALA A 1 101 ? 0.637 -23.172 -14.133 1 98.56 101 ALA A CA 1
ATOM 784 C C . ALA A 1 101 ? -0.024 -23.766 -12.891 1 98.56 101 ALA A C 1
ATOM 786 O O . ALA A 1 101 ? -0.818 -23.094 -12.227 1 98.56 101 ALA A O 1
ATOM 787 N N . GLY A 1 102 ? 0.293 -24.984 -12.594 1 98.31 102 GLY A N 1
ATOM 788 C CA . GLY A 1 102 ? -0.151 -25.625 -11.359 1 98.31 102 GLY A CA 1
ATOM 789 C C . GLY A 1 102 ? -1.643 -25.891 -11.336 1 98.31 102 GLY A C 1
ATOM 790 O O . GLY A 1 102 ? -2.223 -26.297 -12.352 1 98.31 102 GLY A O 1
ATOM 791 N N . THR A 1 103 ? -2.188 -25.766 -10.148 1 98.38 103 THR A N 1
ATOM 792 C CA . THR A 1 103 ? -3.588 -26.109 -9.953 1 98.38 103 THR A CA 1
ATOM 793 C C . THR A 1 103 ? -4.43 -24.875 -9.68 1 98.38 103 THR A C 1
ATOM 795 O O . THR A 1 103 ? -3.998 -23.969 -8.953 1 98.38 103 THR A O 1
ATOM 798 N N . ALA A 1 104 ? -5.641 -24.875 -10.227 1 98.5 104 ALA A N 1
ATOM 799 C CA . ALA A 1 104 ? -6.586 -23.797 -9.953 1 98.5 104 ALA A CA 1
ATOM 800 C C . ALA A 1 104 ? -7.066 -23.844 -8.508 1 98.5 104 ALA A C 1
ATOM 802 O O . ALA A 1 104 ? -7.34 -24.922 -7.973 1 98.5 104 ALA A O 1
ATOM 803 N N . ILE A 1 105 ? -7.141 -22.703 -7.875 1 98.06 105 ILE A N 1
ATOM 804 C CA . ILE A 1 105 ? -7.535 -22.594 -6.473 1 98.06 105 ILE A CA 1
ATOM 805 C C . ILE A 1 105 ? -8.758 -21.688 -6.352 1 98.06 105 ILE A C 1
ATOM 807 O O . ILE A 1 105 ? -8.812 -20.609 -6.969 1 98.06 105 ILE A O 1
ATOM 811 N N . LYS A 1 106 ? -9.727 -22.172 -5.59 1 97.81 106 LYS A N 1
ATOM 812 C CA . LYS A 1 106 ? -10.82 -21.297 -5.191 1 97.81 106 LYS A CA 1
ATOM 813 C C . LYS A 1 106 ? -10.336 -20.234 -4.195 1 97.81 106 LYS A C 1
ATOM 815 O O . LYS A 1 106 ? -9.469 -20.516 -3.363 1 97.81 106 LYS A O 1
ATOM 820 N N . TYR A 1 107 ? -11.039 -19.094 -4.254 1 97.88 107 TYR A N 1
ATOM 821 C CA . TYR A 1 107 ? -10.609 -18 -3.387 1 97.88 107 TYR A CA 1
ATOM 822 C C . TYR A 1 107 ? -10.766 -18.375 -1.918 1 97.88 107 TYR A C 1
ATOM 824 O O . TYR A 1 107 ? -9.961 -17.953 -1.077 1 97.88 107 TYR A O 1
ATOM 832 N N . SER A 1 108 ? -11.711 -19.188 -1.586 1 97.31 108 SER A N 1
ATOM 833 C CA . SER A 1 108 ? -11.945 -19.625 -0.215 1 97.31 108 SER A CA 1
ATOM 834 C C . SER A 1 108 ? -10.812 -20.516 0.279 1 97.31 108 SER A C 1
ATOM 836 O O . SER A 1 108 ? -10.688 -20.766 1.48 1 97.31 108 SER A O 1
ATOM 838 N N . ASP A 1 109 ? -9.992 -20.984 -0.583 1 97.75 109 ASP A N 1
ATOM 839 C CA . ASP A 1 109 ? -8.953 -21.953 -0.233 1 97.75 109 ASP A CA 1
ATOM 840 C C . ASP A 1 109 ? -7.562 -21.328 -0.351 1 97.75 109 ASP A C 1
ATOM 842 O O . ASP A 1 109 ? -6.555 -22.047 -0.308 1 97.75 109 ASP A O 1
ATOM 846 N N . LEU A 1 110 ? -7.539 -20.062 -0.495 1 98.38 110 LEU A N 1
ATOM 847 C CA . LEU A 1 110 ? -6.258 -19.391 -0.654 1 98.38 110 LEU A CA 1
ATOM 848 C C . LEU A 1 110 ? -5.348 -19.656 0.539 1 98.38 110 LEU A C 1
ATOM 850 O O . LEU A 1 110 ? -5.801 -19.656 1.685 1 98.38 110 LEU A O 1
ATOM 854 N N . LYS A 1 111 ? -4.047 -19.844 0.261 1 98.19 111 LYS A N 1
ATOM 855 C CA . LYS A 1 111 ? -2.988 -20 1.256 1 98.19 111 LYS A CA 1
ATOM 856 C C . LYS A 1 111 ? -1.767 -19.156 0.898 1 98.19 111 LYS A C 1
ATOM 858 O O . LYS A 1 111 ? -1.52 -18.875 -0.278 1 98.19 111 LYS A O 1
ATOM 863 N N . PRO A 1 112 ? -1.034 -18.797 1.975 1 98.69 112 PRO A N 1
ATOM 864 C CA . PRO A 1 112 ? 0.25 -18.172 1.65 1 98.69 112 PRO A CA 1
ATOM 865 C C . PRO A 1 112 ? 1.072 -19 0.66 1 98.69 112 PRO A C 1
ATOM 867 O O . PRO A 1 112 ? 1.142 -20.219 0.776 1 98.69 112 PRO A O 1
ATOM 870 N N . GLY A 1 113 ? 1.592 -18.375 -0.32 1 98.81 113 GLY A N 1
ATOM 871 C CA . GLY A 1 113 ? 2.35 -19.062 -1.352 1 98.81 113 GLY A CA 1
ATOM 872 C C . GLY A 1 113 ? 1.583 -19.219 -2.65 1 98.81 113 GLY A C 1
ATOM 873 O O . GLY A 1 113 ? 2.17 -19.531 -3.689 1 98.81 113 GLY A O 1
ATOM 874 N N . ASP A 1 114 ? 0.29 -19.031 -2.643 1 98.88 114 ASP A N 1
ATOM 875 C CA . ASP A 1 114 ? -0.508 -19.062 -3.865 1 98.88 114 ASP A CA 1
ATOM 876 C C . ASP A 1 114 ? -0.278 -17.812 -4.699 1 98.88 114 ASP A C 1
ATOM 878 O O . ASP A 1 114 ? 0.113 -16.766 -4.172 1 98.88 114 ASP A O 1
ATOM 882 N N . MET A 1 115 ? -0.508 -17.953 -5.977 1 98.94 115 MET A N 1
ATOM 883 C CA . MET A 1 115 ? -0.471 -16.797 -6.867 1 98.94 115 MET A CA 1
ATOM 884 C C . MET A 1 115 ? -1.881 -16.312 -7.195 1 98.94 115 MET A C 1
ATOM 886 O O . MET A 1 115 ? -2.793 -17.125 -7.359 1 98.94 115 MET A O 1
ATOM 890 N N . VAL A 1 116 ? -2.008 -15.047 -7.285 1 98.94 116 VAL A N 1
ATOM 891 C CA . VAL A 1 116 ? -3.262 -14.43 -7.715 1 98.94 116 VAL A CA 1
ATOM 892 C C . VAL A 1 116 ? -3.029 -13.602 -8.969 1 98.94 116 VAL A C 1
ATOM 894 O O . VAL A 1 116 ? -1.952 -13.031 -9.156 1 98.94 116 VAL A O 1
ATOM 897 N N . PHE A 1 117 ? -4.055 -13.555 -9.773 1 98.94 117 PHE A N 1
ATOM 898 C CA . PHE A 1 117 ? -3.93 -12.938 -11.094 1 98.94 117 PHE A CA 1
ATOM 899 C C . PHE A 1 117 ? -5.07 -11.961 -11.336 1 98.94 117 PHE A C 1
ATOM 901 O O . PHE A 1 117 ? -6.199 -12.188 -10.906 1 98.94 117 PHE A O 1
ATOM 908 N N . PHE A 1 118 ? -4.773 -10.961 -12.062 1 98.81 118 PHE A N 1
ATOM 909 C CA . PHE A 1 118 ? -5.684 -9.836 -12.219 1 98.81 118 PHE A CA 1
ATOM 910 C C . PHE A 1 118 ? -5.797 -9.43 -13.68 1 98.81 118 PHE A C 1
ATOM 912 O O . PHE A 1 118 ? -4.844 -9.578 -14.445 1 98.81 118 PHE A O 1
ATOM 919 N N . THR A 1 119 ? -6.992 -8.859 -14.016 1 98.62 119 THR A N 1
ATOM 920 C CA . THR A 1 119 ? -7.199 -8.164 -15.281 1 98.62 119 THR A CA 1
ATOM 921 C C . THR A 1 119 ? -7.047 -6.66 -15.109 1 98.62 119 THR A C 1
ATOM 923 O O . THR A 1 119 ? -6.742 -6.184 -14.008 1 98.62 119 THR A O 1
ATOM 926 N N . ASP A 1 120 ? -7.129 -5.895 -16.203 1 96 120 ASP A N 1
ATOM 927 C CA . ASP A 1 120 ? -6.855 -4.465 -16.141 1 96 120 ASP A CA 1
ATOM 928 C C . ASP A 1 120 ? -8.133 -3.672 -15.875 1 96 120 ASP A C 1
ATOM 930 O O . ASP A 1 120 ? -8.078 -2.471 -15.609 1 96 120 ASP A O 1
ATOM 934 N N . LYS A 1 121 ? -9.242 -4.371 -16 1 95.56 121 LYS A N 1
ATOM 935 C CA . LYS A 1 121 ? -10.516 -3.688 -15.789 1 95.56 121 LYS A CA 1
ATOM 936 C C . LYS A 1 121 ? -11.578 -4.648 -15.266 1 95.56 121 LYS A C 1
ATOM 938 O O . LYS A 1 121 ? -11.531 -5.848 -15.555 1 95.56 121 LYS A O 1
ATOM 943 N N . LYS A 1 122 ? -12.469 -4.07 -14.516 1 94.62 122 LYS A N 1
ATOM 944 C CA . LYS A 1 122 ? -13.594 -4.859 -14.031 1 94.62 122 LYS A CA 1
ATOM 945 C C . LYS A 1 122 ? -14.297 -5.57 -15.188 1 94.62 122 LYS A C 1
ATOM 947 O O . LYS A 1 122 ? -14.602 -4.953 -16.219 1 94.62 122 LYS A O 1
ATOM 952 N N . GLY A 1 123 ? -14.531 -6.844 -15.039 1 94.69 123 GLY A N 1
ATOM 953 C CA . GLY A 1 123 ? -15.219 -7.633 -16.047 1 94.69 123 GLY A CA 1
ATOM 954 C C . GLY A 1 123 ? -14.281 -8.148 -17.125 1 94.69 123 GLY A C 1
ATOM 955 O O . GLY A 1 123 ? -14.719 -8.852 -18.047 1 94.69 123 GLY A O 1
ATOM 956 N N . GLY A 1 124 ? -13.07 -7.789 -17.094 1 95.75 124 GLY A N 1
ATOM 957 C CA . GLY A 1 124 ? -12.109 -8.305 -18.047 1 95.75 124 GLY A CA 1
ATOM 958 C C . GLY A 1 124 ? -11.75 -9.758 -17.812 1 95.75 124 GLY A C 1
ATOM 959 O O . GLY A 1 124 ? -12.016 -10.305 -16.75 1 95.75 124 GLY A O 1
ATOM 960 N N . SER A 1 125 ? -11.102 -10.336 -18.875 1 95.5 125 SER A N 1
ATOM 961 C CA . SER A 1 125 ? -10.773 -11.758 -18.75 1 95.5 125 SER A CA 1
ATOM 962 C C . SER A 1 125 ? -9.297 -12.008 -19.016 1 95.5 125 SER A C 1
ATOM 964 O O . SER A 1 125 ? -8.789 -13.102 -18.766 1 95.5 125 SER A O 1
ATOM 966 N N . LYS A 1 126 ? -8.695 -11.031 -19.516 1 98.06 126 LYS A N 1
ATOM 967 C CA . LYS A 1 126 ? -7.281 -11.203 -19.828 1 98.06 126 LYS A CA 1
ATOM 968 C C . LYS A 1 126 ? -6.402 -10.961 -18.609 1 98.06 126 LYS A C 1
ATOM 970 O O . LYS A 1 126 ? -6.555 -9.953 -17.922 1 98.06 126 LYS A O 1
ATOM 975 N N . VAL A 1 127 ? -5.484 -11.875 -18.359 1 98.69 127 VAL A N 1
ATOM 976 C CA . VAL A 1 127 ? -4.551 -11.719 -17.25 1 98.69 127 VAL A CA 1
ATOM 977 C C . VAL A 1 127 ? -3.441 -10.742 -17.641 1 98.69 127 VAL A C 1
ATOM 979 O O . VAL A 1 127 ? -2.76 -10.938 -18.641 1 98.69 127 VAL A O 1
ATOM 982 N N . VAL A 1 128 ? -3.256 -9.695 -16.766 1 98.31 128 VAL A N 1
ATOM 983 C CA . VAL A 1 128 ? -2.217 -8.719 -17.094 1 98.31 128 VAL A CA 1
ATOM 984 C C . VAL A 1 128 ? -1.369 -8.445 -15.852 1 98.31 128 VAL A C 1
ATOM 986 O O . VAL A 1 128 ? -0.404 -7.676 -15.914 1 98.31 128 VAL A O 1
ATOM 989 N N . HIS A 1 129 ? -1.724 -8.961 -14.719 1 98.75 129 HIS A N 1
ATOM 990 C CA . HIS A 1 129 ? -1.018 -8.719 -13.469 1 98.75 129 HIS A CA 1
ATOM 991 C C . HIS A 1 129 ? -1.019 -9.953 -12.578 1 98.75 129 HIS A C 1
ATOM 993 O O . HIS A 1 129 ? -1.928 -10.781 -12.664 1 98.75 129 HIS A O 1
ATOM 999 N N . ALA A 1 130 ? 0.033 -10.133 -11.758 1 98.94 130 ALA A N 1
ATOM 1000 C CA . ALA A 1 130 ? 0.203 -11.273 -10.859 1 98.94 130 ALA A CA 1
ATOM 1001 C C . ALA A 1 130 ? 0.732 -10.828 -9.5 1 98.94 130 ALA A C 1
ATOM 1003 O O . ALA A 1 130 ? 1.396 -9.789 -9.391 1 98.94 130 ALA A O 1
ATOM 1004 N N . GLY A 1 131 ? 0.44 -11.57 -8.492 1 98.94 131 GLY A N 1
ATOM 1005 C CA . GLY A 1 131 ? 0.959 -11.359 -7.152 1 98.94 131 GLY A CA 1
ATOM 1006 C C . GLY A 1 131 ? 1.041 -12.641 -6.34 1 98.94 131 GLY A C 1
ATOM 1007 O O . GLY A 1 131 ? 0.514 -13.68 -6.75 1 98.94 131 GLY A O 1
ATOM 1008 N N . LEU A 1 132 ? 1.758 -12.555 -5.234 1 98.94 132 LEU A N 1
ATOM 1009 C CA . LEU A 1 132 ? 2.01 -13.672 -4.332 1 98.94 132 LEU A CA 1
ATOM 1010 C C . LEU A 1 132 ? 1.259 -13.492 -3.018 1 98.94 132 LEU A C 1
ATOM 1012 O O . LEU A 1 132 ? 1.541 -12.562 -2.262 1 98.94 132 LEU A O 1
ATOM 1016 N N . VAL A 1 133 ? 0.349 -14.398 -2.715 1 98.94 133 VAL A N 1
ATOM 1017 C CA . VAL A 1 133 ? -0.334 -14.359 -1.426 1 98.94 133 VAL A CA 1
ATOM 1018 C C . VAL A 1 133 ? 0.676 -14.555 -0.299 1 98.94 133 VAL A C 1
ATOM 1020 O O . VAL A 1 133 ? 1.417 -15.539 -0.286 1 98.94 133 VAL A O 1
ATOM 1023 N N . SER A 1 134 ? 0.637 -13.594 0.597 1 98.88 134 SER A N 1
ATOM 1024 C CA . SER A 1 134 ? 1.657 -13.617 1.64 1 98.88 134 SER A CA 1
ATOM 1025 C C . SER A 1 134 ? 1.047 -13.914 3.004 1 98.88 134 SER A C 1
ATOM 1027 O O . SER A 1 134 ? 1.688 -14.539 3.852 1 98.88 134 SER A O 1
ATOM 1029 N N . ILE A 1 135 ? -0.128 -13.422 3.277 1 98.5 135 ILE A N 1
ATOM 1030 C CA . ILE A 1 135 ? -0.812 -13.594 4.555 1 98.5 135 ILE A CA 1
ATOM 1031 C C . ILE A 1 135 ? -2.275 -13.953 4.312 1 98.5 135 ILE A C 1
ATOM 1033 O O . ILE A 1 135 ? -2.928 -13.367 3.441 1 98.5 135 ILE A O 1
ATOM 1037 N N . VAL A 1 136 ? -2.748 -14.945 5.062 1 98.38 136 VAL A N 1
ATOM 1038 C CA . VAL A 1 136 ? -4.168 -15.273 5.133 1 98.38 136 VAL A CA 1
ATOM 1039 C C . VAL A 1 136 ? -4.59 -15.422 6.594 1 98.38 136 VAL A C 1
ATOM 1041 O O . VAL A 1 136 ? -4.18 -16.359 7.273 1 98.38 136 VAL A O 1
ATOM 1044 N N . LYS A 1 137 ? -5.391 -14.469 6.98 1 97.75 137 LYS A N 1
ATOM 1045 C CA . LYS A 1 137 ? -5.836 -14.508 8.375 1 97.75 137 LYS A CA 1
ATOM 1046 C C . LYS A 1 137 ? -7.34 -14.758 8.461 1 97.75 137 LYS A C 1
ATOM 1048 O O . LYS A 1 137 ? -7.879 -14.953 9.555 1 97.75 137 LYS A O 1
ATOM 1053 N N . GLY A 1 138 ? -8.016 -14.742 7.324 1 95.75 138 GLY A N 1
ATOM 1054 C CA . GLY A 1 138 ? -9.445 -14.93 7.164 1 95.75 138 GLY A CA 1
ATOM 1055 C C . GLY A 1 138 ? -9.914 -14.789 5.73 1 95.75 138 GLY A C 1
ATOM 1056 O O . GLY A 1 138 ? -9.102 -14.547 4.828 1 95.75 138 GLY A O 1
ATOM 1057 N N . PRO A 1 139 ? -11.18 -15.031 5.484 1 93.56 139 PRO A N 1
ATOM 1058 C CA . PRO A 1 139 ? -11.68 -15.055 4.109 1 93.56 139 PRO A CA 1
ATOM 1059 C C . PRO A 1 139 ? -11.445 -13.742 3.369 1 93.56 139 PRO A C 1
ATOM 1061 O O . PRO A 1 139 ? -11.234 -13.742 2.152 1 93.56 139 PRO A O 1
ATOM 1064 N N . ARG A 1 140 ? -11.43 -12.688 4.117 1 94 140 ARG A N 1
ATOM 1065 C CA . ARG A 1 140 ? -11.25 -11.406 3.438 1 94 140 ARG A CA 1
ATOM 1066 C C . ARG A 1 140 ? -10.062 -10.641 4.012 1 94 140 ARG A C 1
ATOM 1068 O O . ARG A 1 140 ? -9.914 -9.445 3.76 1 94 140 ARG A O 1
ATOM 1075 N N . ASP A 1 141 ? -9.336 -11.32 4.836 1 96.62 141 ASP A N 1
ATOM 1076 C CA . ASP A 1 141 ? -8.102 -10.773 5.391 1 96.62 141 ASP A CA 1
ATOM 1077 C C . ASP A 1 141 ? -6.879 -11.43 4.77 1 96.62 141 ASP A C 1
ATOM 1079 O O . ASP A 1 141 ? -6.246 -12.289 5.391 1 96.62 141 ASP A O 1
ATOM 1083 N N . VAL A 1 142 ? -6.629 -11.016 3.572 1 98.44 142 VAL A N 1
ATOM 1084 C CA . VAL A 1 142 ? -5.582 -11.609 2.746 1 98.44 142 VAL A CA 1
ATOM 1085 C C . VAL A 1 142 ? -4.664 -10.516 2.205 1 98.44 142 VAL A C 1
ATOM 1087 O O . VAL A 1 142 ? -5.133 -9.477 1.74 1 98.44 142 VAL A O 1
ATOM 1090 N N . LYS A 1 143 ? -3.383 -10.742 2.365 1 98.56 143 LYS A N 1
ATOM 1091 C CA . LYS A 1 143 ? -2.395 -9.852 1.763 1 98.56 143 LYS A CA 1
ATOM 1092 C C . LYS A 1 143 ? -1.637 -10.555 0.638 1 98.56 143 LYS A C 1
ATOM 1094 O O . LYS A 1 143 ? -1.548 -11.781 0.611 1 98.56 143 LYS A O 1
ATOM 1099 N N . PHE A 1 144 ? -1.167 -9.734 -0.282 1 98.88 144 PHE A N 1
ATOM 1100 C CA . PHE A 1 144 ? -0.354 -10.266 -1.372 1 98.88 144 PHE A CA 1
ATOM 1101 C C . PHE A 1 144 ? 0.743 -9.273 -1.755 1 98.88 144 PHE A C 1
ATOM 1103 O O . PHE A 1 144 ? 0.602 -8.07 -1.543 1 98.88 144 PHE A O 1
ATOM 1110 N N . ILE A 1 145 ? 1.823 -9.781 -2.279 1 98.94 145 ILE A N 1
ATOM 1111 C CA . ILE A 1 145 ? 2.969 -8.992 -2.727 1 98.94 145 ILE A CA 1
ATOM 1112 C C . ILE A 1 145 ? 3.006 -8.953 -4.25 1 98.94 145 ILE A C 1
ATOM 1114 O O . ILE A 1 145 ? 2.828 -9.984 -4.91 1 98.94 145 ILE A O 1
ATOM 1118 N N . HIS A 1 146 ? 3.18 -7.797 -4.773 1 98.88 146 HIS A N 1
ATOM 1119 C CA . HIS A 1 146 ? 3.201 -7.613 -6.219 1 98.88 146 HIS A CA 1
ATOM 1120 C C . HIS A 1 146 ? 4.07 -6.426 -6.609 1 98.88 146 HIS A C 1
ATOM 1122 O O . HIS A 1 146 ? 4.48 -5.641 -5.75 1 98.88 146 HIS A O 1
ATOM 1128 N N . SER A 1 147 ? 4.441 -6.398 -7.855 1 98.75 147 SER A N 1
ATOM 1129 C CA . SER A 1 147 ? 5.125 -5.23 -8.398 1 98.75 147 SER A CA 1
ATOM 1130 C C . S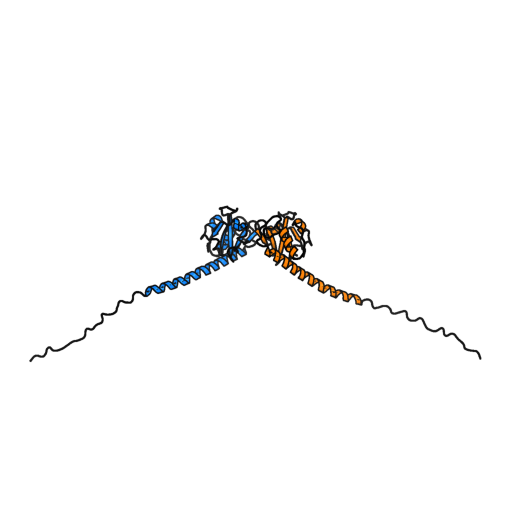ER A 1 147 ? 4.141 -4.273 -9.062 1 98.75 147 SER A C 1
ATOM 1132 O O . SER A 1 147 ? 3.701 -4.504 -10.188 1 98.75 147 SER A O 1
ATOM 1134 N N . SER A 1 148 ? 3.791 -3.188 -8.328 1 97.06 148 SER A N 1
ATOM 1135 C CA . SER A 1 148 ? 2.898 -2.148 -8.836 1 97.06 148 SER A CA 1
ATOM 1136 C C . SER A 1 148 ? 3.646 -1.161 -9.719 1 97.06 148 SER A C 1
ATOM 1138 O O . SER A 1 148 ? 4.777 -0.773 -9.414 1 97.06 148 SER A O 1
ATOM 1140 N N . THR A 1 149 ? 2.973 -0.723 -10.805 1 95.31 149 THR A N 1
ATOM 1141 C CA . THR A 1 149 ? 3.617 0.171 -11.758 1 95.31 149 THR A CA 1
ATOM 1142 C C . THR A 1 149 ? 4.074 1.456 -11.07 1 95.31 149 THR A C 1
ATOM 1144 O O . THR A 1 149 ? 5.145 1.983 -11.383 1 95.31 149 THR A O 1
ATOM 1147 N N . LYS A 1 150 ? 3.373 1.97 -10.078 1 92.06 150 LYS A N 1
ATOM 1148 C CA . LYS A 1 150 ? 3.705 3.242 -9.453 1 92.06 150 LYS A CA 1
ATOM 1149 C C . LYS A 1 150 ? 4.535 3.029 -8.188 1 92.06 150 LYS A C 1
ATOM 1151 O O . LYS A 1 150 ? 5.469 3.787 -7.914 1 92.06 150 LYS A O 1
ATOM 1156 N N . LEU A 1 151 ? 4.25 1.976 -7.477 1 95.88 151 LEU A N 1
ATOM 1157 C CA . LEU A 1 151 ? 4.801 1.869 -6.129 1 95.88 151 LEU A CA 1
ATOM 1158 C C . LEU A 1 151 ? 5.945 0.865 -6.086 1 95.88 151 LEU A C 1
ATOM 1160 O O . LEU A 1 151 ? 6.629 0.736 -5.066 1 95.88 151 LEU A O 1
ATOM 1164 N N . GLY A 1 152 ? 6.223 0.13 -7.199 1 97.5 152 GLY A N 1
ATOM 1165 C CA . GLY A 1 152 ? 7.18 -0.963 -7.156 1 97.5 152 GLY A CA 1
ATOM 1166 C C . GLY A 1 152 ? 6.664 -2.178 -6.402 1 97.5 152 GLY A C 1
ATOM 1167 O O . GLY A 1 152 ? 5.465 -2.457 -6.414 1 97.5 152 GLY A O 1
ATOM 1168 N N . VAL A 1 153 ? 7.574 -2.904 -5.863 1 98.62 153 VAL A N 1
ATOM 1169 C CA . VAL A 1 153 ? 7.172 -4.094 -5.121 1 98.62 153 VAL A CA 1
ATOM 1170 C C . VAL A 1 153 ? 6.605 -3.684 -3.762 1 98.62 153 VAL A C 1
ATOM 1172 O O . VAL A 1 153 ? 7.277 -3.01 -2.979 1 98.62 153 VAL A O 1
ATOM 1175 N N . VAL A 1 154 ? 5.383 -4.082 -3.562 1 98.12 154 VAL A N 1
ATOM 1176 C CA . VAL A 1 154 ? 4.672 -3.682 -2.354 1 98.12 154 VAL A CA 1
ATOM 1177 C C . VAL A 1 154 ? 3.756 -4.812 -1.89 1 98.12 154 VAL A C 1
ATOM 1179 O O . VAL A 1 154 ? 3.475 -5.742 -2.65 1 98.12 154 VAL A O 1
ATOM 1182 N N . GLU A 1 155 ? 3.408 -4.789 -0.626 1 97.94 155 GLU A N 1
ATOM 1183 C CA . GLU A 1 155 ? 2.42 -5.699 -0.049 1 97.94 155 GLU A CA 1
ATOM 1184 C C . GLU A 1 155 ? 1.075 -5.004 0.139 1 97.94 155 GLU A C 1
ATOM 1186 O O . GLU A 1 155 ? 0.996 -3.955 0.784 1 97.94 155 GLU A O 1
ATOM 1191 N N . SER A 1 156 ? 0.039 -5.578 -0.427 1 97.69 156 SER A N 1
ATOM 1192 C CA . SER A 1 156 ? -1.271 -4.934 -0.444 1 97.69 156 SER A CA 1
ATOM 1193 C C . SER A 1 156 ? -2.354 -5.867 0.085 1 97.69 156 SER A C 1
ATOM 1195 O O . SER A 1 156 ? -2.146 -7.082 0.167 1 97.69 156 SER A O 1
ATOM 1197 N N . ASP A 1 157 ? -3.463 -5.23 0.441 1 96.94 157 ASP A N 1
ATOM 1198 C CA . ASP A 1 157 ? -4.652 -6.012 0.768 1 96.94 157 ASP A CA 1
ATOM 1199 C C . ASP A 1 157 ? -5.355 -6.5 -0.498 1 96.94 157 ASP A C 1
ATOM 1201 O O . ASP A 1 157 ? -5.648 -5.711 -1.397 1 96.94 157 ASP A O 1
ATOM 1205 N N . LEU A 1 158 ? -5.691 -7.727 -0.486 1 98.06 158 LEU A N 1
ATOM 1206 C CA . LEU A 1 158 ? -6.242 -8.336 -1.69 1 98.06 158 LEU A CA 1
ATOM 1207 C C . LEU A 1 158 ? -7.684 -7.895 -1.913 1 98.06 158 LEU A C 1
ATOM 1209 O O . LEU A 1 158 ? -8.117 -7.738 -3.057 1 98.06 158 LEU A O 1
ATOM 1213 N N . TYR A 1 159 ? -8.359 -7.75 -0.855 1 96.75 159 TYR A N 1
ATOM 1214 C CA . TYR A 1 159 ? -9.797 -7.574 -1.029 1 96.75 159 TYR A CA 1
ATOM 1215 C C . TYR A 1 159 ? -10.195 -6.125 -0.797 1 96.75 159 TYR A C 1
ATOM 1217 O O . TYR A 1 159 ? -11.305 -5.848 -0.326 1 96.75 159 TYR A O 1
ATOM 1225 N N . VAL A 1 160 ? -9.242 -5.215 -1.063 1 94.38 160 VAL A N 1
ATOM 1226 C CA . VAL A 1 160 ? -9.672 -3.836 -1.258 1 94.38 160 VAL A CA 1
ATOM 1227 C C . VAL A 1 160 ? -10.492 -3.727 -2.539 1 94.38 160 VAL A C 1
ATOM 1229 O O . VAL A 1 160 ? -10.359 -4.551 -3.445 1 94.38 160 VAL A O 1
ATOM 1232 N N . SER A 1 161 ? -11.375 -2.754 -2.662 1 91.38 161 SER A N 1
ATOM 1233 C CA . SER A 1 161 ? -12.352 -2.662 -3.744 1 91.38 161 SER A CA 1
ATOM 1234 C C . SER A 1 161 ? -11.68 -2.803 -5.105 1 91.38 161 SER A C 1
ATOM 1236 O O . SER A 1 161 ? -12.188 -3.508 -5.984 1 91.38 161 SER A O 1
ATOM 1238 N N . TYR A 1 162 ? -10.562 -2.197 -5.234 1 94.19 162 TYR A N 1
ATOM 1239 C CA . TYR A 1 162 ? -9.906 -2.178 -6.535 1 94.19 162 TYR A CA 1
ATOM 1240 C C . TYR A 1 162 ? -9.414 -3.57 -6.918 1 94.19 162 TYR A C 1
ATOM 1242 O O . TYR A 1 162 ? -9.82 -4.117 -7.945 1 94.19 162 TYR A O 1
ATOM 1250 N N . TYR A 1 163 ? -8.594 -4.145 -6.137 1 97.44 163 TYR A N 1
ATOM 1251 C CA . TYR A 1 163 ? -8.008 -5.434 -6.488 1 97.44 163 TYR A CA 1
ATOM 1252 C C . TYR A 1 163 ? -9.078 -6.516 -6.562 1 97.44 163 TYR A C 1
ATOM 1254 O O . TYR A 1 163 ? -9.008 -7.406 -7.414 1 97.44 163 TYR A O 1
ATOM 1262 N N . GLU A 1 164 ? -10 -6.449 -5.668 1 97 164 GLU A N 1
ATOM 1263 C CA . GLU A 1 164 ? -11.086 -7.426 -5.707 1 97 164 GLU A CA 1
ATOM 1264 C C . GLU A 1 164 ? -11.844 -7.355 -7.031 1 97 164 GLU A C 1
ATOM 1266 O O . GLU A 1 164 ? -12.203 -8.383 -7.605 1 97 164 GLU A O 1
ATOM 1271 N N . SER A 1 165 ? -12.047 -6.188 -7.527 1 96.81 165 SER A N 1
ATOM 1272 C CA . SER A 1 165 ? -12.875 -5.992 -8.711 1 96.81 165 SER A CA 1
ATOM 1273 C C . SER A 1 165 ? -12.18 -6.516 -9.969 1 96.81 165 SER A C 1
ATOM 1275 O O . SER A 1 165 ? -12.828 -6.77 -10.984 1 96.81 165 SER A O 1
ATOM 1277 N N . ILE A 1 166 ? -10.859 -6.688 -9.859 1 97.94 166 ILE A N 1
ATOM 1278 C CA . ILE A 1 166 ? -10.156 -7.082 -11.07 1 97.94 166 ILE A CA 1
ATOM 1279 C C . ILE A 1 166 ? -9.484 -8.438 -10.859 1 97.94 166 ILE A C 1
ATOM 1281 O O . ILE A 1 166 ? -8.711 -8.891 -11.703 1 97.94 166 ILE A O 1
ATOM 1285 N N . LEU A 1 167 ? -9.734 -9.086 -9.781 1 98.31 167 LEU A N 1
ATOM 1286 C CA . LEU A 1 167 ? -9.242 -10.43 -9.492 1 98.31 167 LEU A CA 1
ATOM 1287 C C . LEU A 1 167 ? -9.914 -11.461 -10.391 1 98.31 167 LEU A C 1
ATOM 1289 O O . LEU A 1 167 ? -11.141 -11.531 -10.453 1 98.31 167 LEU A O 1
ATOM 1293 N N . ILE A 1 168 ? -9.062 -12.273 -11.016 1 97.81 168 ILE A N 1
ATOM 1294 C CA . ILE A 1 168 ? -9.758 -13.125 -11.969 1 97.81 168 ILE A CA 1
ATOM 1295 C C . ILE A 1 168 ? -9.5 -14.594 -11.633 1 97.81 168 ILE A C 1
ATOM 1297 O O . ILE A 1 168 ? -10.328 -15.461 -11.906 1 97.81 168 ILE A O 1
ATOM 1301 N N . LYS A 1 169 ? -8.297 -15.008 -11.07 1 98.38 169 LYS A N 1
ATOM 1302 C CA . LYS A 1 169 ? -8.094 -16.391 -10.68 1 98.38 169 LYS A CA 1
ATOM 1303 C C . LYS A 1 169 ? -6.867 -16.547 -9.781 1 98.38 169 LYS A C 1
ATOM 1305 O O . LYS A 1 169 ? -6.133 -15.578 -9.562 1 98.38 169 LYS A O 1
ATOM 1310 N N . ALA A 1 170 ? -6.738 -17.719 -9.242 1 98.81 170 ALA A N 1
ATOM 1311 C CA . ALA A 1 170 ? -5.617 -18.078 -8.375 1 98.81 170 ALA A CA 1
ATOM 1312 C C . ALA A 1 170 ? -5.043 -19.438 -8.766 1 98.81 170 ALA A C 1
ATOM 1314 O O . ALA A 1 170 ? -5.75 -20.297 -9.312 1 98.81 170 ALA A O 1
ATOM 1315 N N . ARG A 1 171 ? -3.734 -19.562 -8.5 1 98.88 171 ARG A N 1
ATOM 1316 C CA . ARG A 1 171 ? -3.025 -20.797 -8.828 1 98.88 171 ARG A CA 1
ATOM 1317 C C . ARG A 1 171 ? -2.102 -21.219 -7.688 1 98.88 171 ARG A C 1
ATOM 1319 O O . ARG A 1 171 ? -1.522 -20.359 -7.004 1 98.88 171 ARG A O 1
ATOM 1326 N N . ARG A 1 172 ? -1.936 -22.5 -7.594 1 98.62 172 ARG A N 1
ATOM 1327 C CA . ARG A 1 172 ? -0.991 -23.078 -6.645 1 98.62 172 ARG A CA 1
ATOM 1328 C C . ARG A 1 172 ? 0.047 -23.938 -7.363 1 98.62 172 ARG A C 1
ATOM 1330 O O . ARG A 1 172 ? -0.305 -24.844 -8.125 1 98.62 172 ARG A O 1
ATOM 1337 N N . VAL A 1 173 ? 1.317 -23.641 -7.043 1 98.44 173 VAL A N 1
ATOM 1338 C CA . VAL A 1 173 ? 2.379 -24.406 -7.688 1 98.44 173 VAL A CA 1
ATOM 1339 C C . VAL A 1 173 ? 3.271 -25.047 -6.629 1 98.44 173 VAL A C 1
ATOM 1341 O O . VAL A 1 173 ? 4.25 -25.719 -6.961 1 98.44 173 VAL A O 1
ATOM 1344 N N . LEU A 1 174 ? 2.982 -24.781 -5.418 1 96.19 174 LEU A N 1
ATOM 1345 C CA . LEU A 1 174 ? 3.75 -25.359 -4.32 1 96.19 174 LEU A CA 1
ATOM 1346 C C . LEU A 1 174 ? 3.141 -26.688 -3.873 1 96.19 174 LEU A C 1
ATOM 1348 O O . LEU A 1 174 ? 1.935 -26.906 -4.02 1 96.19 174 LEU A O 1
ATOM 1352 N N . MET B 1 1 ? 29.219 87.312 90.625 1 28 1 MET B N 1
ATOM 1353 C CA . MET B 1 1 ? 29.547 85.875 90.625 1 28 1 MET B CA 1
ATOM 1354 C C . MET B 1 1 ? 29.062 85.25 89.312 1 28 1 MET B C 1
ATOM 1356 O O . MET B 1 1 ? 29.125 84 89.188 1 28 1 MET B O 1
ATOM 1360 N N . ARG B 1 2 ? 28.453 86 88.438 1 34.59 2 ARG B N 1
ATOM 1361 C CA . ARG B 1 2 ? 27.422 85.562 87.438 1 34.59 2 ARG B CA 1
ATOM 1362 C C . ARG B 1 2 ? 28.062 85 86.188 1 34.59 2 ARG B C 1
ATOM 1364 O O . ARG B 1 2 ? 28.25 85.75 85.188 1 34.59 2 ARG B O 1
ATOM 1371 N N . TYR B 1 3 ? 29.344 84.312 86.438 1 32 3 TYR B N 1
ATOM 1372 C CA . TYR B 1 3 ? 30.219 83.875 85.312 1 32 3 TYR B CA 1
ATOM 1373 C C . TYR B 1 3 ? 29.422 83.25 84.188 1 32 3 TYR B C 1
ATOM 1375 O O . TYR B 1 3 ? 29.516 83.688 83 1 32 3 TYR B O 1
ATOM 1383 N N . SER B 1 4 ? 29.375 81.812 84.125 1 37.16 4 SER B N 1
ATOM 1384 C CA . SER B 1 4 ? 30 80.812 83.25 1 37.16 4 SER B CA 1
ATOM 1385 C C . SER B 1 4 ? 29 80.188 82.312 1 37.16 4 SER B C 1
ATOM 1387 O O . SER B 1 4 ? 28.688 79 82.375 1 37.16 4 SER B O 1
ATOM 1389 N N . ARG B 1 5 ? 28.078 81 81.75 1 29.14 5 ARG B N 1
ATOM 1390 C CA . ARG B 1 5 ? 26.938 80.375 81.125 1 29.14 5 ARG B CA 1
ATOM 1391 C C . ARG B 1 5 ? 27.406 79.375 80.062 1 29.14 5 ARG B C 1
ATOM 1393 O O . ARG B 1 5 ? 28.594 79.25 79.75 1 29.14 5 ARG B O 1
ATOM 1400 N N . LEU B 1 6 ? 26.953 79.438 78.625 1 28.89 6 LEU B N 1
ATOM 1401 C CA . LEU B 1 6 ? 25.953 78.688 77.875 1 28.89 6 LEU B CA 1
ATOM 1402 C C . LEU B 1 6 ? 26.609 77.625 77 1 28.89 6 LEU B C 1
ATOM 1404 O O . LEU B 1 6 ? 26.234 76.438 77 1 28.89 6 LEU B O 1
ATOM 1408 N N . ALA B 1 7 ? 26.859 77.75 75.5 1 29.62 7 ALA B N 1
ATOM 1409 C CA . ALA B 1 7 ? 26.125 77.188 74.375 1 29.62 7 ALA B CA 1
ATOM 1410 C C . ALA B 1 7 ? 26.922 76.062 73.688 1 29.62 7 ALA B C 1
ATOM 1412 O O . ALA B 1 7 ? 28.031 76.312 73.25 1 29.62 7 ALA B O 1
ATOM 1413 N N . ILE B 1 8 ? 26.719 74.688 74 1 32.44 8 ILE B N 1
ATOM 1414 C CA . ILE B 1 8 ? 27.188 73.375 73.688 1 32.44 8 ILE B CA 1
ATOM 1415 C C . ILE B 1 8 ? 26.938 73 72.25 1 32.44 8 ILE B C 1
ATOM 1417 O O . ILE B 1 8 ? 25.797 72.812 71.812 1 32.44 8 ILE B O 1
ATOM 1421 N N . LEU B 1 9 ? 27.297 73.75 71.125 1 32.53 9 LEU B N 1
ATOM 1422 C CA . LEU B 1 9 ? 26.922 73.5 69.75 1 32.53 9 LEU B CA 1
ATOM 1423 C C . LEU B 1 9 ? 27.484 72.188 69.25 1 32.53 9 LEU B C 1
ATOM 1425 O O . LEU B 1 9 ? 28.656 72.125 68.875 1 32.53 9 LEU B O 1
ATOM 1429 N N . PHE B 1 10 ? 27.25 71 70 1 28.12 10 PHE B N 1
ATOM 1430 C CA . PHE B 1 10 ? 28.016 69.75 69.688 1 28.12 10 PHE B CA 1
ATOM 1431 C C . PHE B 1 10 ? 27.797 69.312 68.25 1 28.12 10 PHE B C 1
ATOM 1433 O O . PHE B 1 10 ? 26.844 69.75 67.625 1 28.12 10 PHE B O 1
ATOM 1440 N N . LEU B 1 11 ? 27.734 67.812 67.875 1 29.39 11 LEU B N 1
ATOM 1441 C CA . LEU B 1 11 ? 28.5 66.688 67.25 1 29.39 11 LEU B CA 1
ATOM 1442 C C . LEU B 1 11 ? 27.766 66.125 66.062 1 29.39 11 LEU B C 1
ATOM 1444 O O . LEU B 1 11 ? 28.156 65.062 65.562 1 29.39 11 LEU B O 1
ATOM 1448 N N . PHE B 1 12 ? 26.656 66.625 65.375 1 27.45 12 PHE B N 1
ATOM 1449 C CA . PHE B 1 12 ? 25.703 65.688 64.812 1 27.45 12 PHE B CA 1
ATOM 1450 C C . PHE B 1 12 ? 26.297 64.938 63.656 1 27.45 12 PHE B C 1
ATOM 1452 O O . PHE B 1 12 ? 26.109 63.719 63.5 1 27.45 12 PHE B O 1
ATOM 1459 N N . VAL B 1 13 ? 26.766 65.312 62.438 1 36.41 13 VAL B N 1
ATOM 1460 C CA . VAL B 1 13 ? 26.156 65 61.156 1 36.41 13 VAL B CA 1
ATOM 1461 C C . VAL B 1 13 ? 26.844 63.781 60.562 1 36.41 13 VAL B C 1
ATOM 1463 O O . VAL B 1 13 ? 27.922 63.938 59.969 1 36.41 13 VAL B O 1
ATOM 1466 N N . GLY B 1 14 ? 27.094 62.594 61.219 1 27.42 14 GLY B N 1
ATOM 1467 C CA . GLY B 1 14 ? 28.016 61.562 60.688 1 27.42 14 GLY B CA 1
ATOM 1468 C C . GLY B 1 14 ? 27.484 60.844 59.469 1 27.42 14 GLY B C 1
ATOM 1469 O O . GLY B 1 14 ? 28.25 60.312 58.688 1 27.42 14 GLY B O 1
ATOM 1470 N N . LEU B 1 15 ? 26.25 60.281 59.25 1 32.06 15 LEU B N 1
ATOM 1471 C CA . LEU B 1 15 ? 26.125 58.875 58.938 1 32.06 15 LEU B CA 1
ATOM 1472 C C . LEU B 1 15 ? 26.062 58.656 57.438 1 32.06 15 LEU B C 1
ATOM 1474 O O . LEU B 1 15 ? 24.984 58.719 56.844 1 32.06 15 LEU B O 1
ATOM 1478 N N . LEU B 1 16 ? 26.688 59.219 56.5 1 29.81 16 LEU B N 1
ATOM 1479 C CA . LEU B 1 16 ? 26.328 59.156 55.094 1 29.81 16 LEU B CA 1
ATOM 1480 C C . LEU B 1 16 ? 26.578 57.781 54.531 1 29.81 16 LEU B C 1
ATOM 1482 O O . LEU B 1 16 ? 26.047 57.406 53.469 1 29.81 16 LEU B O 1
ATOM 1486 N N . LEU B 1 17 ? 27.5 56.875 54.906 1 29 17 LEU B N 1
ATOM 1487 C CA . LEU B 1 17 ? 28.25 56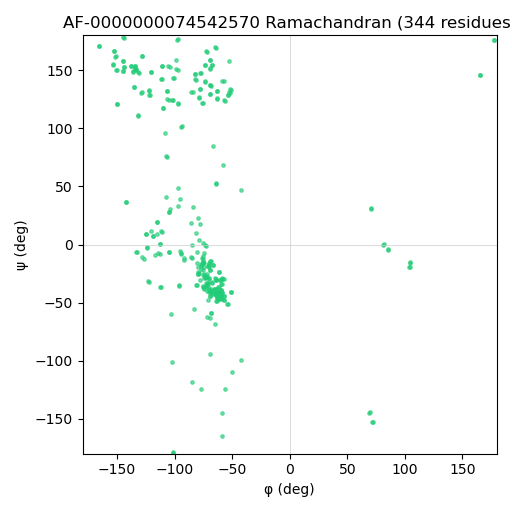.281 53.812 1 29 17 LEU B CA 1
ATOM 1488 C C . LEU B 1 17 ? 27.484 55.125 53.188 1 29 17 LEU B C 1
ATOM 1490 O O . LEU B 1 17 ? 27.5 54.938 51.969 1 29 17 LEU B O 1
ATOM 1494 N N . SER B 1 18 ? 26.969 53.969 53.812 1 32.12 18 SER B N 1
ATOM 1495 C CA . SER B 1 18 ? 27.438 52.656 53.375 1 32.12 18 SER B CA 1
ATOM 1496 C C . SER B 1 18 ? 26.484 52.031 52.375 1 32.12 18 SER B C 1
ATOM 1498 O O . SER B 1 18 ? 25.672 51.156 52.719 1 32.12 18 SER B O 1
ATOM 1500 N N . CYS B 1 19 ? 25.734 52.562 51.469 1 31.64 19 CYS B N 1
ATOM 1501 C CA . CYS B 1 19 ? 24.625 51.844 50.844 1 31.64 19 CYS B CA 1
ATOM 1502 C C . CYS B 1 19 ? 25.109 50.875 49.812 1 31.64 19 CYS B C 1
ATOM 1504 O O . CYS B 1 19 ? 24.344 50.469 48.938 1 31.64 19 CYS B O 1
ATOM 1506 N N . ARG B 1 20 ? 26.375 50.375 49.656 1 27.89 20 ARG B N 1
ATOM 1507 C CA . ARG B 1 20 ? 26.688 49.906 48.312 1 27.89 20 ARG B CA 1
ATOM 1508 C C . ARG B 1 20 ? 25.953 48.594 48 1 27.89 20 ARG B C 1
ATOM 1510 O O . ARG B 1 20 ? 25.438 48.406 46.906 1 27.89 20 ARG B O 1
ATOM 1517 N N . SER B 1 21 ? 26.109 47.406 48.656 1 32.31 21 SER B N 1
ATOM 1518 C CA . SER B 1 21 ? 26.531 46.188 47.938 1 32.31 21 SER B CA 1
ATOM 1519 C C . SER B 1 21 ? 25.344 45.344 47.531 1 32.31 21 SER B C 1
ATOM 1521 O O . SER B 1 21 ? 25.516 44.281 46.969 1 32.31 21 SER B O 1
ATOM 1523 N N . ALA B 1 22 ? 24.078 45.406 47.75 1 27.98 22 ALA B N 1
ATOM 1524 C CA . ALA B 1 22 ? 23.281 44.188 47.781 1 27.98 22 ALA B CA 1
ATOM 1525 C C . ALA B 1 22 ? 22.828 43.781 46.375 1 27.98 22 ALA B C 1
ATOM 1527 O O . ALA B 1 22 ? 21.969 42.906 46.25 1 27.98 22 ALA B O 1
ATOM 1528 N N . LYS B 1 23 ? 23.359 44.188 45.281 1 28.48 23 LYS B N 1
ATOM 1529 C CA . LYS B 1 23 ? 22.531 44.031 44.094 1 28.48 23 LYS B CA 1
ATOM 1530 C C . LYS B 1 23 ? 22.422 42.562 43.688 1 28.48 23 LYS B C 1
ATOM 1532 O O . LYS B 1 23 ? 21.406 42.156 43.125 1 28.48 23 LYS B O 1
ATOM 1537 N N . GLN B 1 24 ? 23.422 41.75 43.75 1 30.8 24 GLN B N 1
ATOM 1538 C CA . GLN B 1 24 ? 23.469 40.875 42.594 1 30.8 24 GLN B CA 1
ATOM 1539 C C . GLN B 1 24 ? 22.578 39.656 42.781 1 30.8 24 GLN B C 1
ATOM 1541 O O . GLN B 1 24 ? 22.516 38.781 41.906 1 30.8 24 GLN B O 1
ATOM 1546 N N . LYS B 1 25 ? 22.062 39.375 43.938 1 31.7 25 LYS B N 1
ATOM 1547 C CA . LYS B 1 25 ? 21.75 37.938 44.031 1 31.7 25 LYS B CA 1
ATOM 1548 C C . LYS B 1 25 ? 20.438 37.625 43.344 1 31.7 25 LYS B C 1
ATOM 1550 O O . LYS B 1 25 ? 19.969 36.469 43.375 1 31.7 25 LYS B O 1
ATOM 1555 N N . ARG B 1 26 ? 19.672 38.531 42.875 1 31.38 26 ARG B N 1
ATOM 1556 C CA . ARG B 1 26 ? 18.297 38.062 42.656 1 31.38 26 ARG B CA 1
ATOM 1557 C C . ARG B 1 26 ? 18.234 37.188 41.406 1 31.38 26 ARG B C 1
ATOM 1559 O O . ARG B 1 26 ? 17.203 36.531 41.156 1 31.38 26 ARG B O 1
ATOM 1566 N N . ALA B 1 27 ? 19.25 37.062 40.531 1 29.86 27 ALA B N 1
ATOM 1567 C CA . ALA B 1 27 ? 18.891 36.531 39.188 1 29.86 27 ALA B CA 1
ATOM 1568 C C . ALA B 1 27 ? 18.766 35.031 39.219 1 29.86 27 ALA B C 1
ATOM 1570 O O . ALA B 1 27 ? 18.25 34.438 38.25 1 29.86 27 ALA B O 1
ATOM 1571 N N . LYS B 1 28 ? 19.281 34.406 40.25 1 35.19 28 LYS B N 1
ATOM 1572 C CA . LYS B 1 28 ? 19.375 32.969 40 1 35.19 28 LYS B CA 1
ATOM 1573 C C . LYS B 1 28 ? 18.016 32.312 40.156 1 35.19 28 LYS B C 1
ATOM 1575 O O . LYS B 1 28 ? 17.875 31.109 39.875 1 35.19 28 LYS B O 1
ATOM 1580 N N . GLU B 1 29 ? 17.141 33.031 40.844 1 31.67 29 GLU B N 1
ATOM 1581 C CA . GLU B 1 29 ? 16.047 32.125 41.188 1 31.67 29 GLU B CA 1
ATOM 1582 C C . GLU B 1 29 ? 15.164 31.844 39.969 1 31.67 29 GLU B C 1
ATOM 1584 O O . GLU B 1 29 ? 14.375 30.891 39.969 1 31.67 29 GLU B O 1
ATOM 1589 N N . ASN B 1 30 ? 15.125 32.781 39 1 32.75 30 ASN B N 1
ATOM 1590 C CA . ASN B 1 30 ? 14.039 32.594 38.062 1 32.75 30 ASN B CA 1
ATOM 1591 C C . ASN B 1 30 ? 14.344 31.438 37.094 1 32.75 30 ASN B C 1
ATOM 1593 O O . ASN B 1 30 ? 13.555 3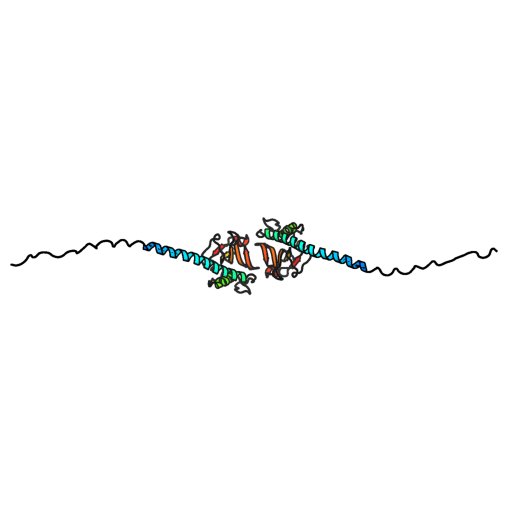1.141 36.188 1 32.75 30 ASN B O 1
ATOM 1597 N N . ASN B 1 31 ? 15.586 30.984 37.094 1 35.53 31 ASN B N 1
ATOM 1598 C CA . ASN B 1 31 ? 15.82 30.062 36 1 35.53 31 ASN B CA 1
ATOM 1599 C C . ASN B 1 31 ? 15.203 28.688 36.25 1 35.53 31 ASN B C 1
ATOM 1601 O O . ASN B 1 31 ? 15.391 27.75 35.469 1 35.53 31 ASN B O 1
ATOM 1605 N N . LYS B 1 32 ? 14.828 28.406 37.5 1 36.47 32 LYS B N 1
ATOM 1606 C CA . LYS B 1 32 ? 14.406 27.031 37.719 1 36.47 32 LYS B CA 1
ATOM 1607 C C . LYS B 1 32 ? 13.031 26.766 37.094 1 36.47 32 LYS B C 1
ATOM 1609 O O . LYS B 1 32 ? 12.617 25.625 36.938 1 36.47 32 LYS B O 1
ATOM 1614 N N . GLN B 1 33 ? 12.172 27.828 37 1 38.09 33 GLN B N 1
ATOM 1615 C CA . GLN B 1 33 ? 10.836 27.453 36.562 1 38.09 33 GLN B CA 1
ATOM 1616 C C . GLN B 1 33 ? 10.828 27.031 35.094 1 38.09 33 GLN B C 1
ATOM 1618 O O . GLN B 1 33 ? 9.812 26.562 34.562 1 38.09 33 GLN B O 1
ATOM 1623 N N . LEU B 1 34 ? 11.859 27.406 34.312 1 36.41 34 LEU B N 1
ATOM 1624 C CA . LEU B 1 34 ? 11.727 27.156 32.906 1 36.41 34 LEU B CA 1
ATOM 1625 C C . LEU B 1 34 ? 11.938 25.688 32.562 1 36.41 34 LEU B C 1
ATOM 1627 O O . LEU B 1 34 ? 11.734 25.25 31.438 1 36.41 34 LEU B O 1
ATOM 1631 N N . LYS B 1 35 ? 12.516 25.016 33.469 1 40.56 35 LYS B N 1
ATOM 1632 C CA . LYS B 1 35 ? 12.898 23.688 33 1 40.56 35 LYS B CA 1
ATOM 1633 C C . LYS B 1 35 ? 11.703 22.734 32.969 1 40.56 35 LYS B C 1
ATOM 1635 O O . LYS B 1 35 ? 11.789 21.609 32.469 1 40.56 35 LYS B O 1
ATOM 1640 N N . THR B 1 36 ? 10.742 22.906 33.844 1 40.12 36 THR B N 1
ATOM 1641 C CA . THR B 1 36 ? 9.734 21.859 33.938 1 40.12 36 THR B CA 1
ATOM 1642 C C . THR B 1 36 ? 8.75 21.969 32.781 1 40.12 36 THR B C 1
ATOM 1644 O O . THR B 1 36 ? 7.914 21.078 32.562 1 40.12 36 THR B O 1
ATOM 1647 N N . VAL B 1 37 ? 8.586 23.141 32.094 1 40.19 37 VAL B N 1
ATOM 1648 C CA . VAL B 1 37 ? 7.555 23.281 31.078 1 40.19 37 VAL B CA 1
ATOM 1649 C C . VAL B 1 37 ? 7.98 22.531 29.812 1 40.19 37 VAL B C 1
ATOM 1651 O O . VAL B 1 37 ? 7.184 22.375 28.891 1 40.19 37 VAL B O 1
ATOM 1654 N N . THR B 1 38 ? 9.266 22.406 29.547 1 42.78 38 THR B N 1
ATOM 1655 C CA . THR B 1 38 ? 9.602 21.938 28.219 1 42.78 38 THR B CA 1
ATOM 1656 C C . THR B 1 38 ? 9.25 20.453 28.062 1 42.78 38 THR B C 1
ATOM 1658 O O . THR B 1 38 ? 9.008 19.984 26.938 1 42.78 38 THR B O 1
ATOM 1661 N N . LYS B 1 39 ? 9.406 19.672 29.078 1 46.97 39 LYS B N 1
ATOM 1662 C CA . LYS B 1 39 ? 9.195 18.234 28.938 1 46.97 39 LYS B CA 1
ATOM 1663 C C . LYS B 1 39 ? 7.711 17.906 28.797 1 46.97 39 LYS B C 1
ATOM 1665 O O . LYS B 1 39 ? 7.344 16.906 28.172 1 46.97 39 LYS B O 1
ATOM 1670 N N . GLY B 1 40 ? 6.793 18.688 29.312 1 45.5 40 GLY B N 1
ATOM 1671 C CA . GLY B 1 40 ? 5.355 18.453 29.281 1 45.5 40 GLY B CA 1
ATOM 1672 C C . GLY B 1 40 ? 4.758 18.562 27.891 1 45.5 40 GLY B C 1
ATOM 1673 O O . GLY B 1 40 ? 3.871 17.781 27.531 1 45.5 40 GLY B O 1
ATOM 1674 N N . ASN B 1 41 ? 5.242 19.547 27.062 1 52.59 41 ASN B N 1
ATOM 1675 C CA . ASN B 1 41 ? 4.645 19.812 25.75 1 52.59 41 ASN B CA 1
ATOM 1676 C C . ASN B 1 41 ? 4.973 18.703 24.75 1 52.59 41 ASN B C 1
ATOM 1678 O O . ASN B 1 41 ? 4.141 18.359 23.906 1 52.59 41 ASN B O 1
ATOM 1682 N N . ASN B 1 42 ? 6.184 18 24.969 1 62.12 42 ASN B N 1
ATOM 1683 C CA . ASN B 1 42 ? 6.531 16.922 24.047 1 62.12 42 ASN B CA 1
ATOM 1684 C C . ASN B 1 42 ? 5.684 15.672 24.297 1 62.12 42 ASN B C 1
ATOM 1686 O O . ASN B 1 42 ? 5.258 15.016 23.344 1 62.12 42 ASN B O 1
ATOM 1690 N N . HIS B 1 43 ? 5.395 15.359 25.578 1 68.44 43 HIS B N 1
ATOM 1691 C CA . HIS B 1 43 ? 4.57 14.203 25.891 1 68.44 43 HIS B CA 1
ATOM 1692 C C . HIS B 1 43 ? 3.146 14.375 25.375 1 68.44 43 HIS B C 1
ATOM 1694 O O . HIS B 1 43 ? 2.553 13.438 24.859 1 68.44 43 HIS B O 1
ATOM 1700 N N . GLU B 1 44 ? 2.629 15.617 25.562 1 73.5 44 GLU B N 1
ATOM 1701 C CA . GLU B 1 44 ? 1.271 15.891 25.109 1 73.5 44 GLU B CA 1
ATOM 1702 C C . GLU B 1 44 ? 1.173 15.773 23.594 1 73.5 44 GLU B C 1
ATOM 1704 O O . GLU B 1 44 ? 0.203 15.227 23.062 1 73.5 44 GLU B O 1
ATOM 1709 N N . SER B 1 45 ? 2.193 16.219 22.969 1 81.81 45 SER B N 1
ATOM 1710 C CA . SER B 1 45 ? 2.199 16.156 21.516 1 81.81 45 SER B CA 1
ATOM 1711 C C . SER B 1 45 ? 2.26 14.719 21.016 1 81.81 45 SER B C 1
ATOM 1713 O O . SER B 1 45 ? 1.588 14.359 20.047 1 81.81 45 SER B O 1
ATOM 1715 N N . THR B 1 46 ? 2.934 13.953 21.812 1 87.69 46 THR B N 1
ATOM 1716 C CA . THR B 1 46 ? 3.041 12.547 21.438 1 87.69 46 THR B CA 1
ATOM 1717 C C . THR B 1 46 ? 1.714 11.828 21.656 1 87.69 46 THR B C 1
ATOM 1719 O O . THR B 1 46 ? 1.307 11 20.828 1 87.69 46 THR B O 1
ATOM 1722 N N . GLU B 1 47 ? 1.048 12.227 22.672 1 92.69 47 GLU B N 1
ATOM 1723 C CA . GLU B 1 47 ? -0.248 11.609 22.953 1 92.69 47 GLU B CA 1
ATOM 1724 C C . GLU B 1 47 ? -1.28 12.008 21.906 1 92.69 47 GLU B C 1
ATOM 1726 O O . GLU B 1 47 ? -2.074 11.18 21.453 1 92.69 47 GLU B O 1
ATOM 1731 N N . LYS B 1 48 ? -1.291 13.273 21.578 1 96.69 48 LYS B N 1
ATOM 1732 C CA . LYS B 1 48 ? -2.209 13.734 20.531 1 96.69 48 LYS B CA 1
ATOM 1733 C C . LYS B 1 48 ? -1.907 13.062 19.203 1 96.69 48 LYS B C 1
ATOM 1735 O O . LYS B 1 48 ? -2.824 12.656 18.484 1 96.69 48 LYS B O 1
ATOM 1740 N N . ALA B 1 49 ? -0.64 12.914 18.906 1 98.25 49 ALA B N 1
ATOM 1741 C CA . ALA B 1 49 ? -0.243 12.242 17.672 1 98.25 49 ALA B CA 1
ATOM 1742 C C . ALA B 1 49 ? -0.755 10.805 17.641 1 98.25 49 ALA B C 1
ATOM 1744 O O . ALA B 1 49 ? -1.27 10.344 16.625 1 98.25 49 ALA B O 1
ATOM 1745 N N . ASP B 1 50 ? -0.677 10.148 18.719 1 98.06 50 ASP B N 1
ATOM 1746 C CA . ASP B 1 50 ? -1.124 8.766 18.812 1 98.06 50 ASP B CA 1
ATOM 1747 C C . ASP B 1 50 ? -2.627 8.656 18.562 1 98.06 50 ASP B C 1
ATOM 1749 O O . ASP B 1 50 ? -3.086 7.742 17.875 1 98.06 50 ASP B O 1
ATOM 1753 N N . LYS B 1 51 ? -3.338 9.586 19.141 1 98.38 51 LYS B N 1
ATOM 1754 C CA . LYS B 1 51 ? -4.785 9.578 18.953 1 98.38 51 LYS B CA 1
ATOM 1755 C C . LYS B 1 51 ? -5.16 9.812 17.5 1 98.38 51 LYS B C 1
ATOM 1757 O O . LYS B 1 51 ? -6.031 9.125 16.953 1 98.38 51 LYS B O 1
ATOM 1762 N N . VAL B 1 52 ? -4.48 10.766 16.891 1 98.88 52 VAL B N 1
ATOM 1763 C CA . VAL B 1 52 ? -4.734 11.102 15.492 1 98.88 52 VAL B CA 1
ATOM 1764 C C . VAL B 1 52 ? -4.398 9.906 14.602 1 98.88 52 VAL B C 1
ATOM 1766 O O . VAL B 1 52 ? -5.18 9.547 13.711 1 98.88 52 VAL B O 1
ATOM 1769 N N . ILE B 1 53 ? -3.311 9.289 14.852 1 98.88 53 ILE B N 1
ATOM 1770 C CA . ILE B 1 53 ? -2.848 8.164 14.039 1 98.88 53 ILE B CA 1
ATOM 1771 C C . ILE B 1 53 ? -3.768 6.961 14.258 1 98.88 53 ILE B C 1
ATOM 1773 O O . ILE B 1 53 ? -4.102 6.25 13.305 1 98.88 53 ILE B O 1
ATOM 1777 N N . THR B 1 54 ? -4.168 6.738 15.492 1 98.75 54 THR B N 1
ATOM 1778 C CA . THR B 1 54 ? -5.102 5.656 15.789 1 98.75 54 THR B CA 1
ATOM 1779 C C . THR B 1 54 ? -6.414 5.852 15.031 1 98.75 54 THR B C 1
ATOM 1781 O O . THR B 1 54 ? -6.953 4.902 14.461 1 98.75 54 THR B O 1
ATOM 1784 N N . GLU B 1 55 ? -6.879 7.062 15.031 1 98.75 55 GLU B N 1
ATOM 1785 C CA . GLU B 1 55 ? -8.086 7.363 14.266 1 98.75 55 GLU B CA 1
ATOM 1786 C C . GLU B 1 55 ? -7.879 7.102 12.781 1 98.75 55 GLU B C 1
ATOM 1788 O O . GLU B 1 55 ? -8.719 6.477 12.125 1 98.75 55 GLU B O 1
ATOM 1793 N N . ALA B 1 56 ? -6.805 7.562 12.227 1 98.94 56 ALA B N 1
ATOM 1794 C CA . ALA B 1 56 ? -6.508 7.348 10.812 1 98.94 56 ALA B CA 1
ATOM 1795 C C . ALA B 1 56 ? -6.484 5.855 10.477 1 98.94 56 ALA B C 1
ATOM 1797 O O . ALA B 1 56 ? -7.047 5.434 9.461 1 98.94 56 ALA B O 1
ATOM 1798 N N . ARG B 1 57 ? -5.859 5.082 11.305 1 98.56 57 ARG B N 1
ATOM 1799 C CA . ARG B 1 57 ? -5.754 3.646 11.078 1 98.56 57 ARG B CA 1
ATOM 1800 C C . ARG B 1 57 ? -7.125 2.984 11.117 1 98.56 57 ARG B C 1
ATOM 1802 O O . ARG B 1 57 ? -7.371 2.008 10.406 1 98.56 57 ARG B O 1
ATOM 1809 N N . SER B 1 58 ? -8.039 3.561 11.891 1 98.56 58 SER B N 1
ATOM 1810 C CA . SER B 1 58 ? -9.375 2.992 11.961 1 98.56 58 SER B CA 1
ATOM 1811 C C . SER B 1 58 ? -10.109 3.129 10.633 1 98.56 58 SER B C 1
ATOM 1813 O O . SER B 1 58 ? -11.102 2.439 10.391 1 98.56 58 SER B O 1
ATOM 1815 N N . TYR B 1 59 ? -9.625 4.02 9.766 1 98.38 59 TYR B N 1
ATOM 1816 C CA . TYR B 1 59 ? -10.289 4.258 8.492 1 98.38 59 TYR B CA 1
ATOM 1817 C C . TYR B 1 59 ? -9.664 3.41 7.387 1 98.38 59 TYR B C 1
ATOM 1819 O O . TYR B 1 59 ? -10.133 3.422 6.246 1 98.38 59 TYR B O 1
ATOM 1827 N N . ILE B 1 60 ? -8.555 2.721 7.66 1 97.44 60 ILE B N 1
ATOM 1828 C CA . ILE B 1 60 ? -7.922 1.902 6.633 1 97.44 60 ILE B CA 1
ATOM 1829 C C . ILE B 1 60 ? -8.945 0.933 6.039 1 97.44 60 ILE B C 1
ATOM 1831 O O . ILE B 1 60 ? -9.68 0.275 6.777 1 97.44 60 ILE B O 1
ATOM 1835 N N . GLY B 1 61 ? -9.047 0.907 4.762 1 95.25 61 GLY B N 1
ATOM 1836 C CA . GLY B 1 61 ? -10.023 0.081 4.066 1 95.25 61 GLY B CA 1
ATOM 1837 C C . GLY B 1 61 ? -11.203 0.87 3.541 1 95.25 61 GLY B C 1
ATOM 1838 O O . GLY B 1 61 ? -11.953 0.385 2.686 1 95.25 61 GLY B O 1
ATOM 1839 N N . THR B 1 62 ? -11.453 2.078 4.062 1 97.62 62 THR B N 1
ATOM 1840 C CA . THR B 1 62 ? -12.516 2.947 3.574 1 97.62 62 THR B CA 1
ATOM 1841 C C . THR B 1 62 ? -12.258 3.355 2.127 1 97.62 62 THR B C 1
ATOM 1843 O O . THR B 1 62 ? -11.156 3.777 1.781 1 97.62 62 THR B O 1
ATOM 1846 N N . PRO B 1 63 ? -13.289 3.23 1.262 1 97.25 63 PRO B N 1
ATOM 1847 C CA . PRO B 1 63 ? -13.07 3.6 -0.138 1 97.25 63 PRO B CA 1
ATOM 1848 C C . PRO B 1 63 ? -12.875 5.102 -0.33 1 97.25 63 PRO B C 1
ATOM 1850 O O . PRO B 1 63 ? -13.281 5.895 0.524 1 97.25 63 PRO B O 1
ATOM 1853 N N . TYR B 1 64 ? -12.25 5.418 -1.469 1 98.19 64 TYR B N 1
ATOM 1854 C CA . TYR B 1 64 ? -12.117 6.82 -1.838 1 98.19 64 TYR B CA 1
ATOM 1855 C C . TYR B 1 64 ? -13.445 7.391 -2.312 1 98.19 64 TYR B C 1
ATOM 1857 O O . TYR B 1 64 ? -14.188 6.73 -3.039 1 98.19 64 TYR B O 1
ATOM 1865 N N . LYS B 1 65 ? -13.734 8.625 -1.925 1 98.38 65 LYS B N 1
ATOM 1866 C CA . LYS B 1 65 ? -14.836 9.438 -2.441 1 98.38 65 LYS B CA 1
ATOM 1867 C C . LYS B 1 65 ? -14.484 10.93 -2.396 1 98.38 65 LYS B C 1
ATOM 1869 O O . LYS B 1 65 ? -14.203 11.469 -1.329 1 98.38 65 LYS B O 1
ATOM 1874 N N . PHE B 1 66 ? -14.508 11.57 -3.588 1 98.31 66 PHE B N 1
ATOM 1875 C CA . PHE B 1 66 ? -14.227 13 -3.635 1 98.31 66 PHE B CA 1
ATOM 1876 C C . PHE B 1 66 ? -15.188 13.773 -2.734 1 98.31 66 PHE B C 1
ATOM 1878 O O . PHE B 1 66 ? -16.406 13.609 -2.832 1 98.31 66 PHE B O 1
ATOM 1885 N N . GLY B 1 67 ? -14.672 14.5 -1.872 1 97.88 67 GLY B N 1
ATOM 1886 C CA . GLY B 1 67 ? -15.477 15.312 -0.977 1 97.88 67 GLY B CA 1
ATOM 1887 C C . GLY B 1 67 ? -16.031 14.531 0.2 1 97.88 67 GLY B C 1
ATOM 1888 O O . GLY B 1 67 ? -16.719 15.102 1.057 1 97.88 67 GLY B O 1
ATOM 1889 N N . GLY B 1 68 ? -15.719 13.211 0.271 1 98.31 68 GLY B N 1
ATOM 1890 C CA . GLY B 1 68 ? -16.266 12.367 1.321 1 98.31 68 GLY B CA 1
ATOM 1891 C C . GLY B 1 68 ? -15.578 12.555 2.66 1 98.31 68 GLY B C 1
ATOM 1892 O O . GLY B 1 68 ? -14.383 12.836 2.711 1 98.31 68 GLY B O 1
ATOM 1893 N N . THR B 1 69 ? -16.375 12.383 3.738 1 98 69 THR B N 1
ATOM 1894 C CA . THR B 1 69 ? -15.867 12.523 5.098 1 98 69 THR B CA 1
ATOM 1895 C C . THR B 1 69 ? -16.5 11.484 6.02 1 98 69 THR B C 1
ATOM 1897 O O . THR B 1 69 ? -16.812 11.781 7.172 1 98 69 THR B O 1
ATOM 1900 N N . SER B 1 70 ? -16.703 10.32 5.434 1 97.62 70 SER B N 1
ATOM 1901 C CA . SER B 1 70 ? -17.281 9.242 6.223 1 97.62 70 SER B CA 1
ATOM 1902 C C . SER B 1 70 ? -16.703 7.891 5.824 1 97.62 70 SER B C 1
ATOM 1904 O O . SER B 1 70 ? -15.93 7.801 4.871 1 97.62 70 SER B O 1
ATOM 1906 N N . ARG B 1 71 ? -17.156 6.879 6.5 1 97.25 71 ARG B N 1
ATOM 1907 C CA . ARG B 1 71 ? -16.656 5.531 6.238 1 97.25 71 ARG B CA 1
ATOM 1908 C C . ARG B 1 71 ? -17.25 4.969 4.949 1 97.25 71 ARG B C 1
ATOM 1910 O O . ARG B 1 71 ? -16.766 3.961 4.43 1 97.25 71 ARG B O 1
ATOM 1917 N N . ALA B 1 72 ? -18.328 5.602 4.438 1 97.56 72 ALA B N 1
ATOM 1918 C CA . ALA B 1 72 ? -18.859 5.207 3.135 1 97.56 72 ALA B CA 1
ATOM 1919 C C . ALA B 1 72 ? -17.891 5.598 2.012 1 97.56 72 ALA B C 1
ATOM 1921 O O . ALA B 1 72 ? -18 5.09 0.893 1 97.56 72 ALA B O 1
ATOM 1922 N N . GLY B 1 73 ? -17.047 6.535 2.268 1 98.38 73 GLY B N 1
ATOM 1923 C CA . GLY B 1 73 ? -16.031 7.043 1.357 1 98.38 73 GLY B CA 1
ATOM 1924 C C . GLY B 1 73 ? -15.445 8.367 1.803 1 98.38 73 GLY B C 1
ATOM 1925 O O . GLY B 1 73 ? -16.156 9.211 2.361 1 98.38 73 GLY B O 1
ATOM 1926 N N . MET B 1 74 ? -14.141 8.57 1.531 1 98.69 74 MET B N 1
ATOM 1927 C CA . MET B 1 74 ? -13.531 9.836 1.926 1 98.69 74 MET B CA 1
ATOM 1928 C C . MET B 1 74 ? -12.344 10.172 1.034 1 98.69 74 MET B C 1
ATOM 1930 O O . MET B 1 74 ? -11.719 9.273 0.459 1 98.69 74 MET B O 1
ATOM 1934 N N . ASP B 1 75 ? -12.047 11.453 0.942 1 98.81 75 ASP B N 1
ATOM 1935 C CA . ASP B 1 75 ? -10.867 11.875 0.195 1 98.81 75 ASP B CA 1
ATOM 1936 C C . ASP B 1 75 ? -9.711 12.219 1.138 1 98.81 75 ASP B C 1
ATOM 1938 O O . ASP B 1 75 ? -9.812 12.008 2.348 1 98.81 75 ASP B O 1
ATOM 1942 N N . CYS B 1 76 ? -8.578 12.641 0.631 1 98.75 76 CYS B N 1
ATOM 1943 C CA . CYS B 1 76 ? -7.355 12.812 1.412 1 98.75 76 CYS B CA 1
ATOM 1944 C C . CYS B 1 76 ? -7.535 13.891 2.479 1 98.75 76 CYS B C 1
ATOM 1946 O O . CYS B 1 76 ? -7.18 13.68 3.639 1 98.75 76 CYS B O 1
ATOM 1948 N N . SER B 1 77 ? -8.086 15.07 2.025 1 98.88 77 SER B N 1
ATOM 1949 C CA . SER B 1 77 ? -8.266 16.156 2.98 1 98.88 77 SER B CA 1
ATOM 1950 C C . SER B 1 77 ? -9.375 15.844 3.977 1 98.88 77 SER B C 1
ATOM 1952 O O . SER B 1 77 ? -9.328 16.281 5.125 1 98.88 77 SER B O 1
ATOM 1954 N N . GLY B 1 78 ? -10.422 15.109 3.537 1 98.88 78 GLY B N 1
ATOM 1955 C CA . GLY B 1 78 ? -11.445 14.641 4.457 1 98.88 78 GLY B CA 1
ATOM 1956 C C . GLY B 1 78 ? -10.898 13.758 5.562 1 98.88 78 GLY B C 1
ATOM 1957 O O . GLY B 1 78 ? -11.305 13.883 6.723 1 98.88 78 GLY B O 1
ATOM 1958 N N . LEU B 1 79 ? -10.008 12.883 5.258 1 98.94 79 LEU B N 1
ATOM 1959 C CA . LEU B 1 79 ? -9.344 12.047 6.25 1 98.94 79 LEU B CA 1
ATOM 1960 C C . LEU B 1 79 ? -8.602 12.898 7.273 1 98.94 79 LEU B C 1
ATOM 1962 O O . LEU B 1 79 ? -8.711 12.672 8.477 1 98.94 79 LEU B O 1
ATOM 1966 N N . MET B 1 80 ? -7.84 13.914 6.781 1 98.94 80 MET B N 1
ATOM 1967 C CA . MET B 1 80 ? -7.117 14.797 7.695 1 98.94 80 MET B CA 1
ATOM 1968 C C . MET B 1 80 ? -8.078 15.508 8.641 1 98.94 80 MET B C 1
ATOM 1970 O O . MET B 1 80 ? -7.832 15.57 9.852 1 98.94 80 MET B O 1
ATOM 1974 N N . LEU B 1 81 ? -9.117 16.016 8.039 1 98.62 81 LEU B N 1
ATOM 1975 C CA . LEU B 1 81 ? -10.125 16.734 8.805 1 98.62 81 LEU B CA 1
ATOM 1976 C C . LEU B 1 81 ? -10.633 15.883 9.961 1 98.62 81 LEU B C 1
ATOM 1978 O O . LEU B 1 81 ? -10.617 16.328 11.117 1 98.62 81 LEU B O 1
ATOM 1982 N N . LEU B 1 82 ? -11.031 14.711 9.719 1 98.56 82 LEU B N 1
ATOM 1983 C CA . LEU B 1 82 ? -11.617 13.828 10.719 1 98.56 82 LEU B CA 1
ATOM 1984 C C . LEU B 1 82 ? -10.578 13.43 11.766 1 98.56 82 LEU B C 1
ATOM 1986 O O . LEU B 1 82 ? -10.883 13.383 12.961 1 98.56 82 LEU B O 1
ATOM 1990 N N . CYS B 1 83 ? -9.398 13.117 11.336 1 98.81 83 CYS B N 1
ATOM 1991 C CA . CYS B 1 83 ? -8.352 12.672 12.242 1 98.81 83 CYS B CA 1
ATOM 1992 C C . CYS B 1 83 ? -7.996 13.758 13.25 1 98.81 83 CYS B C 1
ATOM 1994 O O . CYS B 1 83 ? -7.914 13.5 14.445 1 98.81 83 CYS B O 1
ATOM 1996 N N . PHE B 1 84 ? -7.84 14.945 12.789 1 98.81 84 PHE B N 1
ATOM 1997 C CA . PHE B 1 84 ? -7.367 16 13.672 1 98.81 84 PHE B CA 1
ATOM 1998 C C . PHE B 1 84 ? -8.508 16.531 14.539 1 98.81 84 PHE B C 1
ATOM 2000 O O . PHE B 1 84 ? -8.273 17.062 15.633 1 98.81 84 PHE B O 1
ATOM 2007 N N . LYS B 1 85 ? -9.719 16.406 14.094 1 98.31 85 LYS B N 1
ATOM 2008 C CA . LYS B 1 85 ? -10.867 16.766 14.914 1 98.31 85 LYS B CA 1
ATOM 2009 C C . LYS B 1 85 ? -10.875 15.992 16.234 1 98.31 85 LYS B C 1
ATOM 2011 O O . LYS B 1 85 ? -11.336 16.5 17.25 1 98.31 85 LYS B O 1
ATOM 2016 N N . GLU B 1 86 ? -10.328 14.812 16.203 1 97.5 86 GLU B N 1
ATOM 2017 C CA . GLU B 1 86 ? -10.297 13.945 17.375 1 97.5 86 GLU B CA 1
ATOM 2018 C C . GLU B 1 86 ? -9.523 14.594 18.516 1 97.5 86 GLU B C 1
ATOM 2020 O O . GLU B 1 86 ? -9.711 14.25 19.688 1 97.5 86 GLU B O 1
ATOM 2025 N N . VAL B 1 87 ? -8.664 15.492 18.203 1 98.19 87 VAL B N 1
ATOM 2026 C CA . VAL B 1 87 ? -7.875 16.172 19.234 1 98.19 87 VAL B CA 1
ATOM 2027 C C . VAL B 1 87 ? -8.227 17.656 19.266 1 98.19 87 VAL B C 1
ATOM 2029 O O . VAL B 1 87 ? -7.395 18.484 19.625 1 98.19 87 VAL B O 1
ATOM 2032 N N . ASN B 1 88 ? -9.336 17.969 18.734 1 97.88 88 ASN B N 1
ATOM 2033 C CA . ASN B 1 88 ? -9.953 19.297 18.797 1 97.88 88 ASN B CA 1
ATOM 2034 C C . ASN B 1 88 ? -9.18 20.312 17.938 1 97.88 88 ASN B C 1
ATOM 2036 O O . ASN B 1 88 ? -9.086 21.484 18.297 1 97.88 88 ASN B O 1
ATOM 2040 N N . ILE B 1 89 ? -8.57 19.891 16.875 1 98.31 89 ILE B N 1
ATOM 2041 C CA . ILE B 1 89 ? -7.957 20.766 15.875 1 98.31 89 ILE B CA 1
ATOM 2042 C C . ILE B 1 89 ? -8.828 20.812 14.625 1 98.31 89 ILE B C 1
ATOM 2044 O O . ILE B 1 89 ? -9.148 19.766 14.047 1 98.31 89 ILE B O 1
ATOM 2048 N N . GLN B 1 90 ? -9.18 21.984 14.273 1 98.12 90 GLN B N 1
ATOM 2049 C CA . GLN B 1 90 ? -10 22.188 13.086 1 98.12 90 GLN B CA 1
ATOM 2050 C C . GLN B 1 90 ? -9.141 22.547 11.883 1 98.12 90 GLN B C 1
ATOM 2052 O O . GLN B 1 90 ? -8.43 23.562 11.891 1 98.12 90 GLN B O 1
ATOM 2057 N N . LEU B 1 91 ? -9.203 21.781 10.867 1 98.69 91 LEU B N 1
ATOM 2058 C CA . LEU B 1 91 ? -8.5 22.031 9.617 1 98.69 91 LEU B CA 1
ATOM 2059 C C . LEU B 1 91 ? -9.453 22.547 8.547 1 98.69 91 LEU B C 1
ATOM 2061 O O . LEU B 1 91 ? -10.648 22.266 8.586 1 98.69 91 LEU B O 1
ATOM 2065 N N . PRO B 1 92 ? -8.883 23.328 7.602 1 98.38 92 PRO B N 1
ATOM 2066 C CA . PRO B 1 92 ? -9.703 23.641 6.434 1 98.38 92 PRO B CA 1
ATOM 2067 C C . PRO B 1 92 ? -10.055 22.406 5.605 1 98.38 92 PRO B C 1
ATOM 2069 O O . PRO B 1 92 ? -9.43 21.344 5.777 1 98.38 92 PRO B O 1
ATOM 2072 N N . ARG B 1 93 ? -10.914 22.5 4.699 1 98.12 93 ARG B N 1
ATOM 2073 C CA . ARG B 1 93 ? -11.492 21.344 4.016 1 98.12 93 ARG B CA 1
ATOM 2074 C C . ARG B 1 93 ? -10.555 20.828 2.926 1 98.12 93 ARG B C 1
ATOM 2076 O O . ARG B 1 93 ? -10.461 19.609 2.707 1 98.12 93 ARG B O 1
ATOM 2083 N N . THR B 1 94 ? -9.844 21.781 2.277 1 98.44 94 THR B N 1
ATOM 2084 C CA . THR B 1 94 ? -9.086 21.344 1.107 1 98.44 94 THR B CA 1
ATOM 2085 C C . THR B 1 94 ? -7.629 21.078 1.47 1 98.44 94 THR B C 1
ATOM 2087 O O . THR B 1 94 ? -7.066 21.75 2.33 1 98.44 94 THR B O 1
ATOM 2090 N N . SER B 1 95 ? -7.059 20.172 0.752 1 98.75 95 SER B N 1
ATOM 2091 C CA . SER B 1 95 ? -5.648 19.891 0.991 1 98.75 95 SER B CA 1
ATOM 2092 C C . SER B 1 95 ? -4.781 21.109 0.726 1 98.75 95 SER B C 1
ATOM 2094 O O . SER B 1 95 ? -3.783 21.328 1.417 1 98.75 95 SER B O 1
ATOM 2096 N N . ALA B 1 96 ? -5.121 21.891 -0.269 1 98.69 96 ALA B N 1
ATOM 2097 C CA . ALA B 1 96 ? -4.395 23.125 -0.552 1 98.69 96 ALA B CA 1
ATOM 2098 C C . ALA B 1 96 ? -4.391 24.047 0.662 1 98.69 96 ALA B C 1
ATOM 2100 O O . ALA B 1 96 ? -3.338 24.547 1.059 1 98.69 96 ALA B O 1
ATOM 2101 N N . GLU B 1 97 ? -5.504 24.234 1.233 1 98.75 97 GLU B N 1
ATOM 2102 C CA . GLU B 1 97 ? -5.605 25.094 2.406 1 98.75 97 GLU B CA 1
ATOM 2103 C C . GLU B 1 97 ? -4.934 24.453 3.619 1 98.75 97 GLU B C 1
ATOM 2105 O O . GLU B 1 97 ? -4.281 25.141 4.406 1 98.75 97 GLU B O 1
ATOM 2110 N N . GLN B 1 98 ? -5.09 23.156 3.764 1 98.88 98 GLN B N 1
ATOM 2111 C CA . GLN B 1 98 ? -4.465 22.438 4.867 1 98.88 98 GLN B CA 1
ATOM 2112 C C . GLN B 1 98 ? -2.943 22.562 4.82 1 98.88 98 GLN B C 1
ATOM 2114 O O . GLN B 1 98 ? -2.285 22.609 5.859 1 98.88 98 GLN B O 1
ATOM 2119 N N . SER B 1 99 ? -2.445 22.688 3.666 1 98.88 99 SER B N 1
ATOM 2120 C CA . SER B 1 99 ? -0.998 22.734 3.484 1 98.88 99 SER B CA 1
ATOM 2121 C C . SER B 1 99 ? -0.424 24.062 3.961 1 98.88 99 SER B C 1
ATOM 2123 O O . SER B 1 99 ? 0.794 24.25 3.988 1 98.88 99 SER B O 1
ATOM 2125 N N . ASN B 1 100 ? -1.251 24.938 4.418 1 98.5 100 ASN B N 1
ATOM 2126 C CA . ASN B 1 100 ? -0.808 26.219 4.949 1 98.5 100 ASN B CA 1
ATOM 2127 C C . ASN B 1 100 ? -1.046 26.328 6.453 1 98.5 100 ASN B C 1
ATOM 2129 O O . ASN B 1 100 ? -0.729 27.344 7.07 1 98.5 100 ASN B O 1
ATOM 2133 N N . ALA B 1 101 ? -1.558 25.328 6.996 1 98.56 101 ALA B N 1
ATOM 2134 C CA . ALA B 1 101 ? -1.858 25.328 8.422 1 98.56 101 ALA B CA 1
ATOM 2135 C C . ALA B 1 101 ? -0.619 24.984 9.242 1 98.56 101 ALA B C 1
ATOM 2137 O O . ALA B 1 101 ? 0.234 24.219 8.805 1 98.56 101 ALA B O 1
ATOM 2138 N N . GLY B 1 102 ? -0.522 25.562 10.414 1 98.31 102 GLY B N 1
ATOM 2139 C CA . GLY B 1 102 ? 0.531 25.219 11.352 1 98.31 102 GLY B CA 1
ATOM 2140 C C . GLY B 1 102 ? 1.906 25.672 10.906 1 98.31 102 GLY B C 1
ATOM 2141 O O . GLY B 1 102 ? 2.053 26.781 10.359 1 98.31 102 GLY B O 1
ATOM 2142 N N . THR B 1 103 ? 2.873 24.859 11.227 1 98.38 103 THR B N 1
ATOM 2143 C CA . THR B 1 103 ? 4.258 25.234 10.969 1 98.38 103 THR B CA 1
ATOM 2144 C C . THR B 1 103 ? 4.863 24.359 9.883 1 98.38 103 THR B C 1
ATOM 2146 O O . THR B 1 103 ? 4.625 23.141 9.852 1 98.38 103 THR B O 1
ATOM 2149 N N . ALA B 1 104 ? 5.688 24.969 9.039 1 98.56 104 ALA B N 1
ATOM 2150 C CA . ALA B 1 104 ? 6.418 24.219 8.023 1 98.56 104 ALA B CA 1
ATOM 2151 C C . ALA B 1 104 ? 7.484 23.328 8.656 1 98.56 104 ALA B C 1
ATOM 2153 O O . ALA B 1 104 ? 8.18 23.75 9.586 1 98.56 104 ALA B O 1
ATOM 2154 N N . ILE B 1 105 ? 7.59 22.125 8.18 1 98.12 105 ILE B N 1
ATOM 2155 C CA . ILE B 1 105 ? 8.523 21.141 8.719 1 98.12 105 ILE B CA 1
ATOM 2156 C C . ILE B 1 105 ? 9.469 20.672 7.617 1 98.12 105 ILE B C 1
ATOM 2158 O O . ILE B 1 105 ? 9.039 20.391 6.496 1 98.12 105 ILE B O 1
ATOM 2162 N N . LYS B 1 106 ? 10.758 20.672 7.957 1 97.81 106 LYS B N 1
ATOM 2163 C CA . LYS B 1 106 ? 11.711 20 7.078 1 97.81 106 LYS B CA 1
ATOM 2164 C C . LYS B 1 106 ? 11.516 18.5 7.113 1 97.81 106 LYS B C 1
ATOM 2166 O O . LYS B 1 106 ? 11.172 17.922 8.148 1 97.81 106 LYS B O 1
ATOM 2171 N N . TYR B 1 107 ? 11.883 17.875 5.961 1 97.81 107 TYR B N 1
ATOM 2172 C CA . TYR B 1 107 ? 11.672 16.438 5.867 1 97.81 107 TYR B CA 1
ATOM 2173 C C . TYR B 1 107 ? 12.523 15.695 6.891 1 97.81 107 TYR B C 1
ATOM 2175 O O . TYR B 1 107 ? 12.102 14.664 7.418 1 97.81 107 TYR B O 1
ATOM 2183 N N . SER B 1 108 ? 13.648 16.219 7.234 1 97.25 108 SER B N 1
ATOM 2184 C CA . SER B 1 108 ? 14.547 15.594 8.211 1 97.25 108 SER B CA 1
ATOM 2185 C C . SER B 1 108 ? 13.945 15.633 9.609 1 97.25 108 SER B C 1
ATOM 2187 O O . SER B 1 108 ? 14.406 14.938 10.516 1 97.25 108 SER B O 1
ATOM 2189 N N . ASP B 1 109 ? 12.945 16.406 9.82 1 97.81 109 ASP B N 1
ATOM 2190 C CA . ASP B 1 109 ? 12.375 16.609 11.148 1 97.81 109 ASP B CA 1
ATOM 2191 C C . ASP B 1 109 ? 10.984 16 11.258 1 97.81 109 ASP B C 1
ATOM 2193 O O . ASP B 1 109 ? 10.266 16.25 12.227 1 97.81 109 ASP B O 1
ATOM 2197 N N . LEU B 1 110 ? 10.641 15.242 10.289 1 98.38 110 LEU B N 1
ATOM 2198 C CA . LEU B 1 110 ? 9.312 14.633 10.289 1 98.38 110 LEU B CA 1
ATOM 2199 C C . LEU B 1 110 ? 9.094 13.805 11.547 1 98.38 110 LEU B C 1
ATOM 2201 O O . LEU B 1 110 ? 9.992 13.086 11.992 1 98.38 110 LEU B O 1
ATOM 2205 N N . LYS B 1 111 ? 7.863 13.875 12.094 1 98.19 111 LYS B N 1
ATOM 2206 C CA . LYS B 1 111 ? 7.402 13.078 13.227 1 98.19 111 LYS B CA 1
ATOM 2207 C C . LYS B 1 111 ? 6.008 12.508 12.969 1 98.19 111 LYS B C 1
ATOM 2209 O O . LYS B 1 111 ? 5.223 13.094 12.219 1 98.19 111 LYS B O 1
ATOM 2214 N N . PRO B 1 112 ? 5.773 11.375 13.648 1 98.69 112 PRO B N 1
ATOM 2215 C CA . PRO B 1 112 ? 4.383 10.922 13.586 1 98.69 112 PRO B CA 1
ATOM 2216 C C . PRO B 1 112 ? 3.389 12.016 13.969 1 98.69 112 PRO B C 1
ATOM 2218 O O . PRO B 1 112 ? 3.621 12.758 14.922 1 98.69 112 PRO B O 1
ATOM 2221 N N . GLY B 1 113 ? 2.383 12.164 13.203 1 98.81 113 GLY B N 1
ATOM 2222 C CA . GLY B 1 113 ? 1.404 13.219 13.438 1 98.81 113 GLY B CA 1
ATOM 2223 C C . GLY B 1 113 ? 1.54 14.391 12.484 1 98.81 113 GLY B C 1
ATOM 2224 O O . GLY B 1 113 ? 0.632 15.211 12.375 1 98.81 113 GLY B O 1
ATOM 2225 N N . ASP B 1 114 ? 2.639 14.508 11.797 1 98.88 114 ASP B N 1
ATOM 2226 C CA . ASP B 1 114 ? 2.811 15.547 10.781 1 98.88 114 ASP B CA 1
ATOM 2227 C C . ASP B 1 114 ? 1.992 15.227 9.531 1 98.88 114 ASP B C 1
ATOM 2229 O O . ASP B 1 114 ? 1.671 14.07 9.273 1 98.88 114 ASP B O 1
ATOM 2233 N N . MET B 1 115 ? 1.665 16.266 8.82 1 98.94 115 MET B N 1
ATOM 2234 C CA . MET B 1 115 ? 1.015 16.094 7.523 1 98.94 115 MET B CA 1
ATOM 2235 C C . MET B 1 115 ? 2.014 16.266 6.383 1 98.94 115 MET B C 1
ATOM 2237 O O . MET B 1 115 ? 2.898 17.125 6.461 1 98.94 115 MET B O 1
ATOM 2241 N N . VAL B 1 116 ? 1.832 15.484 5.387 1 98.94 116 VAL B N 1
ATOM 2242 C CA . VAL B 1 116 ? 2.623 15.617 4.168 1 98.94 116 VAL B CA 1
ATOM 2243 C C . VAL B 1 116 ? 1.702 15.891 2.979 1 98.94 116 VAL B C 1
ATOM 2245 O O . VAL B 1 116 ? 0.562 15.414 2.949 1 98.94 116 VAL B O 1
ATOM 2248 N N . PHE B 1 117 ? 2.242 16.625 2.047 1 98.94 117 PHE B N 1
ATOM 2249 C CA . PHE B 1 117 ? 1.434 17.094 0.933 1 98.94 117 PHE B CA 1
ATOM 2250 C C . PHE B 1 117 ? 2.129 16.828 -0.396 1 98.94 117 PHE B C 1
ATOM 2252 O O . PHE B 1 117 ? 3.355 16.906 -0.489 1 98.94 117 PHE B O 1
ATOM 2259 N N . PHE B 1 118 ? 1.354 16.594 -1.373 1 98.81 118 PHE B N 1
ATOM 2260 C CA . PHE B 1 118 ? 1.861 16.125 -2.654 1 98.81 118 PHE B CA 1
ATOM 2261 C C . PHE B 1 118 ? 1.236 16.891 -3.807 1 98.81 118 PHE B C 1
ATOM 2263 O O . PHE B 1 118 ? 0.093 17.344 -3.711 1 98.81 118 PHE B O 1
ATOM 2270 N N . THR B 1 119 ? 2.033 16.984 -4.914 1 98.62 119 THR B N 1
ATOM 2271 C CA . THR B 1 119 ? 1.521 17.438 -6.199 1 98.62 119 THR B CA 1
ATOM 2272 C C . THR B 1 119 ? 1.16 16.266 -7.094 1 98.62 119 THR B C 1
ATOM 2274 O O . THR B 1 119 ? 1.274 15.102 -6.68 1 98.62 119 THR B O 1
ATOM 2277 N N . ASP B 1 120 ? 0.61 16.516 -8.289 1 96 120 ASP B N 1
ATOM 2278 C CA . ASP B 1 120 ? 0.109 15.453 -9.141 1 96 120 ASP B CA 1
ATOM 2279 C C . ASP B 1 120 ? 1.19 14.969 -10.102 1 96 120 ASP B C 1
ATOM 2281 O O . ASP B 1 120 ? 1.017 13.953 -10.781 1 96 120 ASP B O 1
ATOM 2285 N N . LYS B 1 121 ? 2.244 15.758 -10.172 1 95.62 121 LYS B N 1
ATOM 2286 C CA . LYS B 1 121 ? 3.316 15.391 -11.094 1 95.62 121 LYS B CA 1
ATOM 2287 C C . LYS B 1 121 ? 4.668 15.883 -10.586 1 95.62 121 LYS B C 1
ATOM 2289 O O . LYS B 1 121 ? 4.738 16.891 -9.883 1 95.62 121 LYS B O 1
ATOM 2294 N N . LYS B 1 122 ? 5.664 15.125 -10.969 1 94.56 122 LYS B N 1
ATOM 2295 C CA . LYS B 1 122 ? 7.023 15.547 -10.641 1 94.56 122 LYS B CA 1
ATOM 2296 C C . LYS B 1 122 ? 7.277 16.984 -11.094 1 94.56 122 LYS B C 1
ATOM 2298 O O . LYS B 1 122 ? 6.969 17.344 -12.234 1 94.56 122 LYS B O 1
ATOM 2303 N N . GLY B 1 123 ? 7.793 17.797 -10.219 1 94.69 123 GLY B N 1
ATOM 2304 C CA . GLY B 1 123 ? 8.102 19.188 -10.531 1 94.69 123 GLY B CA 1
ATOM 2305 C C . GLY B 1 123 ? 6.918 20.109 -10.367 1 94.69 123 GLY B C 1
ATOM 2306 O O . GLY B 1 123 ? 7.039 21.328 -10.578 1 94.69 123 GLY B O 1
ATOM 2307 N N . GLY B 1 124 ? 5.801 19.609 -10.062 1 95.69 124 GLY B N 1
ATOM 2308 C CA . GLY B 1 124 ? 4.641 20.453 -9.812 1 95.69 124 GLY B CA 1
ATOM 2309 C C . GLY B 1 124 ? 4.723 21.203 -8.5 1 95.69 124 GLY B C 1
ATOM 2310 O O . GLY B 1 124 ? 5.531 20.875 -7.633 1 95.69 124 GLY B O 1
ATOM 2311 N N . SER B 1 125 ? 3.797 22.203 -8.398 1 95.44 125 SER B N 1
ATOM 2312 C CA . SER B 1 125 ? 3.85 23.031 -7.195 1 95.44 125 SER B CA 1
ATOM 2313 C C . SER B 1 125 ? 2.484 23.109 -6.516 1 95.44 125 SER B C 1
ATOM 2315 O O . SER B 1 125 ? 2.373 23.578 -5.387 1 95.44 125 SER B O 1
ATOM 2317 N N . LYS B 1 126 ? 1.557 22.656 -7.203 1 98 126 LYS B N 1
ATOM 2318 C CA . LYS B 1 126 ? 0.21 22.734 -6.641 1 98 126 LYS B CA 1
ATOM 2319 C C . LYS B 1 126 ? -0.071 21.531 -5.742 1 98 126 LYS B C 1
ATOM 2321 O O . LYS B 1 126 ? 0.157 20.391 -6.137 1 98 126 LYS B O 1
ATOM 2326 N N . VAL B 1 127 ? -0.582 21.797 -4.555 1 98.69 127 VAL B N 1
ATOM 2327 C CA . VAL B 1 127 ? -0.944 20.719 -3.635 1 98.69 127 VAL B CA 1
ATOM 2328 C C . VAL B 1 127 ? -2.281 20.109 -4.051 1 98.69 127 VAL B C 1
ATOM 2330 O O . VAL B 1 127 ? -3.281 20.812 -4.184 1 98.69 127 VAL B O 1
ATOM 2333 N N . VAL B 1 128 ? -2.264 18.75 -4.227 1 98.31 128 VAL B N 1
ATOM 2334 C CA . VAL B 1 128 ? -3.51 18.109 -4.637 1 98.31 128 VAL B CA 1
ATOM 2335 C C . VAL B 1 128 ? -3.766 16.891 -3.768 1 98.31 128 VAL B C 1
ATOM 2337 O O . VAL B 1 128 ? -4.789 16.219 -3.92 1 98.31 128 VAL B O 1
ATOM 2340 N N . HIS B 1 129 ? -2.869 16.5 -2.918 1 98.75 129 HIS B N 1
ATOM 2341 C CA . HIS B 1 129 ? -2.988 15.312 -2.084 1 98.75 129 HIS B CA 1
ATOM 2342 C C . HIS B 1 129 ? -2.354 15.531 -0.715 1 98.75 129 HIS B C 1
ATOM 2344 O O . HIS B 1 129 ? -1.427 16.344 -0.578 1 98.75 129 HIS B O 1
ATOM 2350 N N . ALA B 1 130 ? -2.881 14.867 0.33 1 98.94 130 ALA B N 1
ATOM 2351 C CA . ALA B 1 130 ? -2.408 14.977 1.707 1 98.94 130 ALA B CA 1
ATOM 2352 C C . ALA B 1 130 ? -2.369 13.617 2.389 1 98.94 130 ALA B C 1
ATOM 2354 O O . ALA B 1 130 ? -3.107 12.703 2.01 1 98.94 130 ALA B O 1
ATOM 2355 N N . GLY B 1 131 ? -1.529 13.477 3.348 1 98.94 131 GLY B N 1
ATOM 2356 C CA . GLY B 1 131 ? -1.441 12.289 4.184 1 98.94 131 GLY B CA 1
ATOM 2357 C C . GLY B 1 131 ? -0.905 12.578 5.574 1 98.94 131 GLY B C 1
ATOM 2358 O O . GLY B 1 131 ? -0.414 13.68 5.84 1 98.94 131 GLY B O 1
ATOM 2359 N N . LEU B 1 132 ? -1.062 11.609 6.441 1 98.94 132 LEU B N 1
ATOM 2360 C CA . LEU B 1 132 ? -0.666 11.688 7.844 1 98.94 132 LEU B CA 1
ATOM 2361 C C . LEU B 1 132 ? 0.532 10.789 8.125 1 98.94 132 LEU B C 1
ATOM 2363 O O . LEU B 1 132 ? 0.432 9.562 8.016 1 98.94 132 LEU B O 1
ATOM 2367 N N . VAL B 1 133 ? 1.638 11.375 8.531 1 98.94 133 VAL B N 1
ATOM 2368 C CA . VAL B 1 133 ? 2.793 10.578 8.922 1 98.94 133 VAL B CA 1
ATOM 2369 C C . VAL B 1 133 ? 2.439 9.719 10.141 1 98.94 133 VAL B C 1
ATOM 2371 O O . VAL B 1 133 ? 1.987 10.242 11.164 1 98.94 133 VAL B O 1
ATOM 2374 N N . SER B 1 134 ? 2.68 8.445 9.953 1 98.88 134 SER B N 1
ATOM 2375 C CA . SER B 1 134 ? 2.244 7.527 11 1 98.88 134 SER B CA 1
ATOM 2376 C C . SER B 1 134 ? 3.436 6.891 11.711 1 98.88 134 SER B C 1
ATOM 2378 O O . SER B 1 134 ? 3.367 6.586 12.898 1 98.88 134 SER B O 1
ATOM 2380 N N . ILE B 1 135 ? 4.488 6.59 11.008 1 98.44 135 ILE B N 1
ATOM 2381 C CA . ILE B 1 135 ? 5.68 5.945 11.539 1 98.44 135 ILE B CA 1
ATOM 2382 C C . ILE B 1 135 ? 6.93 6.648 11.016 1 98.44 135 ILE B C 1
ATOM 2384 O O . ILE B 1 135 ? 7 6.996 9.836 1 98.44 135 ILE B O 1
ATOM 2388 N N . VAL B 1 136 ? 7.875 6.891 11.914 1 98.38 136 VAL B N 1
ATOM 2389 C CA . VAL B 1 136 ? 9.211 7.344 11.562 1 98.38 136 VAL B CA 1
ATOM 2390 C C . VAL B 1 136 ? 10.258 6.504 12.297 1 98.38 136 VAL B C 1
ATOM 2392 O O . VAL B 1 136 ? 10.383 6.594 13.516 1 98.38 136 VAL B O 1
ATOM 2395 N N . LYS B 1 137 ? 10.922 5.734 11.5 1 97.75 137 LYS B N 1
ATOM 2396 C CA . LYS B 1 137 ? 11.93 4.871 12.109 1 97.75 137 LYS B CA 1
ATOM 2397 C C . LYS B 1 137 ? 13.336 5.281 11.68 1 97.75 137 LYS B C 1
ATOM 2399 O O . LYS B 1 137 ? 14.328 4.758 12.203 1 97.75 137 LYS B O 1
ATOM 2404 N N . GLY B 1 138 ? 13.43 6.195 10.734 1 95.69 138 GLY B N 1
ATOM 2405 C CA . GLY B 1 138 ? 14.656 6.723 10.156 1 95.69 138 GLY B CA 1
ATOM 2406 C C . GLY B 1 138 ? 14.406 7.723 9.047 1 95.69 138 GLY B C 1
ATOM 2407 O O . GLY B 1 138 ? 13.258 8.031 8.727 1 95.69 138 GLY B O 1
ATOM 2408 N N . PRO B 1 139 ? 15.453 8.305 8.523 1 93.5 139 PRO B N 1
ATOM 2409 C CA . PRO B 1 139 ? 15.297 9.383 7.547 1 93.5 139 PRO B CA 1
ATOM 2410 C C . PRO B 1 139 ? 14.516 8.953 6.312 1 93.5 139 PRO B C 1
ATOM 2412 O O . PRO B 1 139 ? 13.789 9.766 5.723 1 93.5 139 PRO B O 1
ATOM 2415 N N . ARG B 1 140 ? 14.609 7.715 5.988 1 93.94 140 ARG B N 1
ATOM 2416 C CA . ARG B 1 140 ? 13.914 7.277 4.785 1 93.94 140 ARG B CA 1
ATOM 2417 C C . ARG B 1 140 ? 12.969 6.117 5.086 1 93.94 140 ARG B C 1
ATOM 2419 O O . ARG B 1 140 ? 12.492 5.445 4.172 1 93.94 140 ARG B O 1
ATOM 2426 N N . ASP B 1 141 ? 12.828 5.871 6.352 1 96.56 141 ASP B N 1
ATOM 2427 C CA . ASP B 1 141 ? 11.883 4.863 6.816 1 96.56 141 ASP B CA 1
ATOM 2428 C C . ASP B 1 141 ? 10.664 5.512 7.473 1 96.56 141 ASP B C 1
ATOM 2430 O O . ASP B 1 141 ? 10.555 5.531 8.695 1 96.56 141 ASP B O 1
ATOM 2434 N N . VAL B 1 142 ? 9.836 6.016 6.613 1 98.44 142 VAL B N 1
ATOM 2435 C CA . VAL B 1 142 ? 8.68 6.801 7.027 1 98.44 142 VAL B CA 1
ATOM 2436 C C . VAL B 1 142 ? 7.422 6.254 6.355 1 98.44 142 VAL B C 1
ATOM 2438 O O . VAL B 1 142 ? 7.422 5.969 5.156 1 98.44 142 VAL B O 1
ATOM 2441 N N . LYS B 1 143 ? 6.422 6.039 7.176 1 98.56 143 LYS B N 1
ATOM 2442 C CA . LYS B 1 143 ? 5.113 5.656 6.645 1 98.56 143 LYS B CA 1
ATOM 2443 C C . LYS B 1 143 ? 4.094 6.773 6.84 1 98.56 143 LYS B C 1
ATOM 2445 O O . LYS B 1 143 ? 4.25 7.617 7.727 1 98.56 143 LYS B O 1
ATOM 2450 N N . PHE B 1 144 ? 3.105 6.77 5.949 1 98.88 144 PHE B N 1
ATOM 2451 C CA . PHE B 1 144 ? 2.02 7.738 6.066 1 98.88 144 PHE B CA 1
ATOM 2452 C C . PHE B 1 144 ? 0.695 7.117 5.637 1 98.88 144 PHE B C 1
ATOM 2454 O O . PHE B 1 144 ? 0.673 6.168 4.848 1 98.88 144 PHE B O 1
ATOM 2461 N N . ILE B 1 145 ? -0.376 7.629 6.176 1 98.94 145 ILE B N 1
ATOM 2462 C CA . ILE B 1 145 ? -1.732 7.184 5.879 1 98.94 145 ILE B CA 1
ATOM 2463 C C . ILE B 1 145 ? -2.439 8.219 5.012 1 98.94 145 ILE B C 1
ATOM 2465 O O . ILE B 1 145 ? -2.365 9.422 5.285 1 98.94 145 ILE B O 1
ATOM 2469 N N . HIS B 1 146 ? -3.055 7.754 3.98 1 98.88 146 HIS B N 1
ATOM 2470 C CA . HIS B 1 146 ? -3.74 8.641 3.049 1 98.88 146 HIS B CA 1
ATOM 2471 C C . HIS B 1 146 ? -4.91 7.938 2.375 1 98.88 146 HIS B C 1
ATOM 2473 O O . HIS B 1 146 ? -5.051 6.715 2.479 1 98.88 146 HIS B O 1
ATOM 2479 N N . SER B 1 147 ? -5.793 8.719 1.832 1 98.75 147 SER B N 1
ATOM 2480 C CA . SER B 1 147 ? -6.86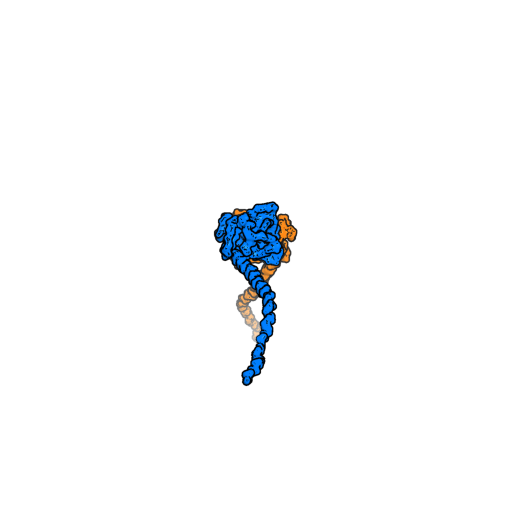3 8.172 1.006 1 98.75 147 SER B CA 1
ATOM 2481 C C . SER B 1 147 ? -6.48 8.18 -0.47 1 98.75 147 SER B C 1
ATOM 2483 O O . SER B 1 147 ? -6.547 9.219 -1.13 1 98.75 147 SER B O 1
ATOM 2485 N N . SER B 1 148 ? -6.078 6.992 -0.991 1 97.06 148 SER B N 1
ATOM 2486 C CA . SER B 1 148 ? -5.723 6.816 -2.395 1 97.06 148 SER B CA 1
ATOM 2487 C C . SER B 1 148 ? -6.965 6.609 -3.258 1 97.06 148 SER B C 1
ATOM 2489 O O . SER B 1 148 ? -7.891 5.902 -2.861 1 97.06 148 SER B O 1
ATOM 2491 N N . THR B 1 149 ? -6.926 7.191 -4.465 1 95.25 149 THR B N 1
ATOM 2492 C CA . THR B 1 149 ? -8.086 7.121 -5.344 1 95.25 149 THR B CA 1
ATOM 2493 C C . THR B 1 149 ? -8.438 5.672 -5.66 1 95.25 149 THR B C 1
ATOM 2495 O O . THR B 1 149 ? -9.617 5.312 -5.73 1 95.25 149 THR B O 1
ATOM 2498 N N . LYS B 1 150 ? -7.492 4.758 -5.77 1 92 150 LYS B N 1
ATOM 2499 C CA . LYS B 1 150 ? -7.758 3.377 -6.164 1 92 150 LYS B CA 1
ATOM 2500 C C . LYS B 1 150 ? -7.887 2.471 -4.945 1 92 150 LYS B C 1
ATOM 2502 O O . LYS B 1 150 ? -8.734 1.574 -4.914 1 92 150 LYS B O 1
ATOM 2507 N N . LEU B 1 151 ? -7.117 2.768 -3.934 1 95.88 151 LEU B N 1
ATOM 2508 C CA . LEU B 1 151 ? -6.984 1.787 -2.861 1 95.88 151 LEU B CA 1
ATOM 2509 C C . LEU B 1 151 ? -7.773 2.219 -1.629 1 95.88 151 LEU B C 1
ATOM 2511 O O . LEU B 1 151 ? -7.895 1.457 -0.667 1 95.88 151 LEU B O 1
ATOM 2515 N N . GLY B 1 152 ? -8.359 3.451 -1.612 1 97.44 152 GLY B N 1
ATOM 2516 C CA . GLY B 1 152 ? -8.961 3.98 -0.399 1 97.44 152 GLY B CA 1
ATOM 2517 C C . GLY B 1 152 ? -7.938 4.383 0.648 1 97.44 152 GLY B C 1
ATOM 2518 O O . GLY B 1 152 ? -6.832 4.812 0.312 1 97.44 152 GLY B O 1
ATOM 2519 N N . VAL B 1 153 ? -8.352 4.324 1.854 1 98.62 153 VAL B N 1
ATOM 2520 C CA . VAL B 1 153 ? -7.438 4.691 2.932 1 98.62 153 VAL B CA 1
ATOM 2521 C C . VAL B 1 153 ? -6.426 3.566 3.156 1 98.62 153 VAL B C 1
ATOM 2523 O O . VAL B 1 153 ? -6.809 2.422 3.412 1 98.62 153 VAL B O 1
ATOM 2526 N N . VAL B 1 154 ? -5.188 3.936 3.014 1 98.12 154 VAL B N 1
ATOM 2527 C CA . VAL B 1 154 ? -4.113 2.947 3.094 1 98.12 154 VAL B CA 1
ATOM 2528 C C . VAL B 1 154 ? -2.885 3.572 3.75 1 98.12 154 VAL B C 1
ATOM 2530 O O . VAL B 1 154 ? -2.783 4.797 3.854 1 98.12 154 VAL B O 1
ATOM 2533 N N . GLU B 1 155 ? -2.033 2.738 4.293 1 97.94 155 GLU B N 1
ATOM 2534 C CA . GLU B 1 155 ? -0.735 3.146 4.82 1 97.94 155 GLU B CA 1
ATOM 2535 C C . GLU B 1 155 ? 0.389 2.805 3.848 1 97.94 155 GLU B C 1
ATOM 2537 O O . GLU B 1 155 ? 0.534 1.65 3.439 1 97.94 155 GLU B O 1
ATOM 2542 N N . SER B 1 156 ? 1.165 3.791 3.479 1 97.69 156 SER B N 1
ATOM 2543 C CA . SER B 1 156 ? 2.18 3.621 2.443 1 97.69 156 SER B CA 1
ATOM 2544 C C . SER B 1 156 ? 3.545 4.102 2.924 1 97.69 156 SER B C 1
ATOM 2546 O O . SER B 1 156 ? 3.641 4.832 3.912 1 97.69 156 SER B O 1
ATOM 2548 N N . ASP B 1 157 ? 4.543 3.631 2.189 1 96.94 157 ASP B N 1
ATOM 2549 C CA . ASP B 1 157 ? 5.883 4.172 2.396 1 96.94 157 ASP B CA 1
ATOM 2550 C C . ASP B 1 157 ? 6.035 5.535 1.725 1 96.94 157 ASP B C 1
ATOM 2552 O O . ASP B 1 157 ? 5.73 5.688 0.54 1 96.94 157 ASP B O 1
ATOM 2556 N N . LEU B 1 158 ? 6.59 6.426 2.449 1 98.06 158 LEU B 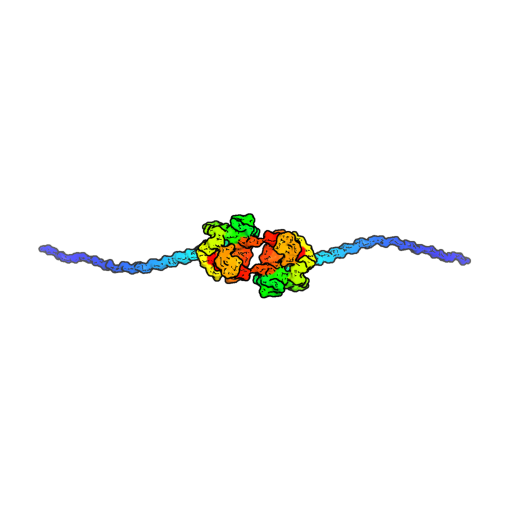N 1
ATOM 2557 C CA . LEU B 1 158 ? 6.668 7.801 1.962 1 98.06 158 LEU B CA 1
ATOM 2558 C C . LEU B 1 158 ? 7.742 7.938 0.891 1 98.06 158 LEU B C 1
ATOM 2560 O O . LEU B 1 158 ? 7.59 8.711 -0.055 1 98.06 158 LEU B O 1
ATOM 2564 N N . TYR B 1 159 ? 8.773 7.23 1.081 1 96.69 159 TYR B N 1
ATOM 2565 C CA . TYR B 1 159 ? 9.922 7.516 0.228 1 96.69 159 TYR B CA 1
ATOM 2566 C C . TYR B 1 159 ? 10.086 6.438 -0.839 1 96.69 159 TYR B C 1
ATOM 2568 O O . TYR B 1 159 ? 11.211 6.133 -1.25 1 96.69 159 TYR B O 1
ATOM 2576 N N . VAL B 1 160 ? 8.953 5.82 -1.207 1 94.5 160 VAL B N 1
ATOM 2577 C CA . VAL B 1 160 ? 8.969 5.102 -2.475 1 94.5 160 VAL B CA 1
ATOM 2578 C C . VAL B 1 160 ? 9.109 6.086 -3.631 1 94.5 160 VAL B C 1
ATOM 2580 O O . VAL B 1 160 ? 8.758 7.262 -3.498 1 94.5 160 VAL B O 1
ATOM 2583 N N . SER B 1 161 ? 9.641 5.695 -4.777 1 91.44 161 SER B N 1
ATOM 2584 C CA . SER B 1 161 ? 10 6.582 -5.875 1 91.44 161 SER B CA 1
ATOM 2585 C C . SER B 1 161 ? 8.844 7.508 -6.246 1 91.44 161 SER B C 1
ATOM 2587 O O . SER B 1 161 ? 9.047 8.703 -6.461 1 91.44 161 SER B O 1
ATOM 2589 N N . TYR B 1 162 ? 7.688 6.961 -6.25 1 94.25 162 TYR B N 1
ATOM 2590 C CA . TYR B 1 162 ? 6.539 7.734 -6.703 1 94.25 162 TYR B CA 1
ATOM 2591 C C . TYR B 1 162 ? 6.219 8.859 -5.727 1 94.25 162 TYR B C 1
ATOM 2593 O O . TYR B 1 162 ? 6.234 10.031 -6.094 1 94.25 162 TYR B O 1
ATOM 2601 N N . TYR B 1 163 ? 5.953 8.531 -4.52 1 97.44 163 TYR B N 1
ATOM 2602 C CA . TYR B 1 163 ? 5.539 9.547 -3.557 1 97.44 163 TYR B CA 1
ATOM 2603 C C . TYR B 1 163 ? 6.66 10.547 -3.303 1 97.44 163 TYR B C 1
ATOM 2605 O O . TYR B 1 163 ? 6.406 11.742 -3.131 1 97.44 163 TYR B O 1
ATOM 2613 N N . GLU B 1 164 ? 7.852 10.055 -3.258 1 97.06 164 GLU B N 1
ATOM 2614 C CA . GLU B 1 164 ? 8.977 10.969 -3.068 1 97.06 164 GLU B CA 1
ATOM 2615 C C . GLU B 1 164 ? 9.047 11.992 -4.191 1 97.06 164 GLU B C 1
ATOM 2617 O O . GLU B 1 164 ? 9.32 13.172 -3.945 1 97.06 164 GLU B O 1
ATOM 2622 N N . SER B 1 165 ? 8.781 11.594 -5.375 1 96.81 165 SER B N 1
ATOM 2623 C CA . SER B 1 165 ? 8.945 12.461 -6.539 1 96.81 165 SER B CA 1
ATOM 2624 C C . SER B 1 165 ? 7.895 13.562 -6.57 1 96.81 165 SER B C 1
ATOM 2626 O O . SER B 1 165 ? 8.07 14.578 -7.242 1 96.81 165 SER B O 1
ATOM 2628 N N . ILE B 1 166 ? 6.824 13.336 -5.809 1 97.94 166 ILE B N 1
ATOM 2629 C CA . ILE B 1 166 ? 5.754 14.32 -5.902 1 97.94 166 ILE B CA 1
ATOM 2630 C C . ILE B 1 166 ? 5.527 14.969 -4.535 1 97.94 166 ILE B C 1
ATOM 2632 O O . ILE B 1 166 ? 4.566 15.719 -4.348 1 97.94 166 ILE B O 1
ATOM 2636 N N . LEU B 1 167 ? 6.344 14.695 -3.592 1 98.31 167 LEU B N 1
ATOM 2637 C CA . LEU B 1 167 ? 6.301 15.312 -2.27 1 98.31 167 LEU B CA 1
ATOM 2638 C C . LEU B 1 167 ? 6.695 16.781 -2.342 1 98.31 167 LEU B C 1
ATOM 2640 O O . LEU B 1 167 ? 7.762 17.125 -2.865 1 98.31 167 LEU B O 1
ATOM 2644 N N . ILE B 1 168 ? 5.836 17.609 -1.746 1 97.81 168 ILE B N 1
ATOM 2645 C CA . ILE B 1 168 ? 6.199 19 -1.984 1 97.81 168 ILE B CA 1
ATOM 2646 C C . ILE B 1 168 ? 6.402 19.719 -0.651 1 97.81 168 ILE B C 1
ATOM 2648 O O . ILE B 1 168 ? 7.18 20.672 -0.564 1 97.81 168 ILE B O 1
ATOM 2652 N N . LYS B 1 169 ? 5.684 19.359 0.483 1 98.38 169 LYS B N 1
ATOM 2653 C CA . LYS B 1 169 ? 5.949 19.984 1.769 1 98.38 169 LYS B CA 1
ATOM 2654 C C . LYS B 1 169 ? 5.305 19.219 2.912 1 98.38 169 LYS B C 1
ATOM 2656 O O . LYS B 1 169 ? 4.57 18.25 2.68 1 98.38 169 LYS B O 1
ATOM 2661 N N . ALA B 1 170 ? 5.652 19.609 4.102 1 98.81 170 ALA B N 1
ATOM 2662 C CA . ALA B 1 170 ? 5.125 19.031 5.332 1 98.81 170 ALA B CA 1
ATOM 2663 C C . ALA B 1 170 ? 4.719 20.125 6.324 1 98.81 170 ALA B C 1
ATOM 2665 O O . ALA B 1 170 ? 5.266 21.219 6.301 1 98.81 170 ALA B O 1
ATOM 2666 N N . ARG B 1 171 ? 3.715 19.766 7.125 1 98.88 171 ARG B N 1
ATOM 2667 C CA . ARG B 1 171 ? 3.193 20.703 8.117 1 98.88 171 ARG B CA 1
ATOM 2668 C C . ARG B 1 171 ? 2.961 20.016 9.453 1 98.88 171 ARG B C 1
ATOM 2670 O O . ARG B 1 171 ? 2.576 18.844 9.492 1 98.88 171 ARG B O 1
ATOM 2677 N N . ARG B 1 172 ? 3.121 20.781 10.492 1 98.62 172 ARG B N 1
ATOM 2678 C CA . ARG B 1 172 ? 2.824 20.328 11.844 1 98.62 172 ARG B CA 1
ATOM 2679 C C . ARG B 1 172 ? 1.771 21.219 12.5 1 98.62 172 ARG B C 1
ATOM 2681 O O . ARG B 1 172 ? 1.925 22.438 12.555 1 98.62 172 ARG B O 1
ATOM 2688 N N . VAL B 1 173 ? 0.736 20.547 13.023 1 98.44 173 VAL B N 1
ATOM 2689 C CA . VAL B 1 173 ? -0.326 21.312 13.664 1 98.44 173 VAL B CA 1
ATOM 2690 C C . VAL B 1 173 ? -0.518 20.828 15.102 1 98.44 173 VAL B C 1
ATOM 2692 O O . VAL B 1 173 ? -1.382 21.344 15.82 1 98.44 173 VAL B O 1
ATOM 2695 N N . LEU B 1 174 ? 0.2 19.859 15.461 1 96.12 174 LEU B N 1
ATOM 2696 C CA . LEU B 1 174 ? 0.125 19.328 16.812 1 96.12 174 LEU B CA 1
ATOM 2697 C C . LEU B 1 174 ? 1.112 20.047 17.734 1 96.12 174 LEU B C 1
ATOM 2699 O O . LEU B 1 174 ? 2.145 20.547 17.266 1 96.12 174 LEU B O 1
#

Foldseek 3Di:
DDDDPDDDDDDPDDPPDDPDDDPDDPPPPPVVVVPPVVVVVVVVLVVLLVQLLVQLVVLQQQADDVQDQDSVHYFFLSSVQVSNVSVPDHFDRAQQRNQPPADWDDLQRDDRQKKWFFDPDQPDDGTHHMWTWHDDPDSQATKTWGQDNPRGTDIDRCPDPVNVRTTHTMHHDD/DPDDDDDCPDDDDDDPDDPDDDPDDPPPPPPVVPPVVPVVVVVVLVVLLVQLLVQLVVLQQQADDVQDQDSVHYFFLSSVQVSNVSVPDHADRAQQRNQPPADWDDLQGDDFQKKWFFDPDQPDDGTHHMWTWHDDPDSQATKTWGQDNPRGTDIDRCPDPVNVRTTHTMHHDD

Radius of gyration: 42.22 Å; Cα contacts (8 Å, |Δi|>4): 620; chains: 2; bounding box: 49×216×110 Å

Organism: Cytophaga hutchinsonii (strain ATCC 33406 / DSM 1761 / CIP 103989 / NBRC 15051 / NCIMB 9469 / D465) (NCBI:txid269798)

Sequence (348 aa):
MRYSRLAILFLFVGLLLSCRSAKQKRAKENNKQLKTVTKGNNHESTEKADKVITEARSYIGTPYKFGGTSRAGMDCSGLMLLCFKEVNIQLPRTSAEQSNAGTAIKYSDLKPGDMVFFTDKKGGSKVVHAGLVSIVKGPRDVKFIHSSTKLGVVESDLYVSYYESILIKARRVLMRYSRLAILFLFVGLLLSCRSAKQKRAKENNKQLKTVTKGNNHESTEKADKVITEARSYIGTPYKFGGTSRAGMDCSGLMLLCFKEVNIQLPRTSAEQSNAGTAIKYSDLKPGDMVFFTDKKGGSKVVHAGLVSIVKGPRDVKFIHSSTKLGVVESDLYVSYYESILIKARRVL

Nearest PDB structures (foldseek):
  3h41-assembly1_A  TM=9.345E-01  e=2.148E-11  Bacillus cereus ATCC 10987
  8v3w-assembly1_b  TM=9.163E-01  e=2.609E-11  Clostridioides difficile
  4fdy-assembly2_B  TM=8.722E-01  e=1.086E-10  Staphylococcus aureus subsp. aureus Mu50
  4hpe-assembly2_B  TM=8.691E-01  e=1.502E-10  Clostridioides difficile 630
  8er5-assembly1_B  TM=8.725E-01  e=8.652E-10  [Clostridium] innocuum 2959